Protein AF-A0A5J5EI65-F1 (afdb_monomer_lite)

Secondary structure (DSSP, 8-state):
---HHHHHHHHHHHT-SGGGS--S--PPPPP-----------SGGGSTTSSTT--PPPPGGG--SHHHHHHHIIIIITT-HHHHHHHHHHHHHHHHHHHHHHHHHHHHHHHHHHHHHHHHHHHHHH----TTTHHHHHHHHHHHHHHHHHHHHHHHHHHHHHHHHTT-TTSSS---S-HHHHHHHHHHHHHHHHHHHH--

Radius of gyration: 29.03 Å; chains: 1; bounding box: 65×49×95 Å

Sequence (200 aa):
MSDIQAQLANIFATLNPALAHSQQQQQPQPTPPPIPFAPPAQQQQQQQQQQQQQQQRPDPRTITTLAAANRYITRYLSTDQEFLTAIRLIRDWQHAQERTWSVQRQGIVTKHAERAETEERLAALLGNGMRRLTTTRDAELKEFDRGVHRQLVGVGRTVQKELERLGVPLFLERLEIEEVTLNEWRARVVELLEDLCEEG

Structure (mmCIF, N/CA/C/O backbone):
data_AF-A0A5J5EI65-F1
#
_entry.id   AF-A0A5J5EI65-F1
#
loop_
_atom_site.group_PDB
_atom_site.id
_atom_site.type_symbol
_atom_site.label_atom_id
_atom_site.label_alt_id
_atom_site.label_comp_id
_atom_site.label_asym_id
_atom_site.label_entity_id
_atom_site.label_seq_id
_atom_site.pdbx_PDB_ins_code
_atom_site.Cartn_x
_atom_site.Cartn_y
_atom_site.Cartn_z
_atom_site.occupancy
_atom_site.B_iso_or_equiv
_atom_site.auth_seq_id
_atom_site.auth_comp_id
_atom_site.auth_asym_id
_atom_site.auth_atom_id
_atom_site.pdbx_PDB_model_num
ATOM 1 N N . MET A 1 1 ? 19.667 1.351 -1.913 1.00 39.06 1 MET A N 1
ATOM 2 C CA . MET A 1 1 ? 18.339 0.745 -1.691 1.00 39.06 1 MET A CA 1
ATOM 3 C C . MET A 1 1 ? 17.673 1.564 -0.607 1.00 39.06 1 MET A C 1
ATOM 5 O O . MET A 1 1 ? 18.129 1.508 0.524 1.00 39.06 1 MET A O 1
ATOM 9 N N . SER A 1 2 ? 16.728 2.426 -0.981 1.00 47.06 2 SER A N 1
ATOM 10 C CA . SER A 1 2 ? 16.017 3.289 -0.034 1.00 47.06 2 SER A CA 1
ATOM 11 C C . SER A 1 2 ? 15.235 2.422 0.946 1.00 47.06 2 SER A C 1
ATOM 13 O O . SER A 1 2 ? 14.490 1.538 0.525 1.00 47.06 2 SER A O 1
ATOM 15 N N . ASP A 1 3 ? 15.458 2.640 2.236 1.00 66.00 3 ASP A N 1
ATOM 16 C CA . ASP A 1 3 ? 14.817 1.891 3.306 1.00 66.00 3 ASP A CA 1
ATOM 17 C C . ASP A 1 3 ? 13.355 2.346 3.416 1.00 66.00 3 ASP A C 1
ATOM 19 O O . ASP A 1 3 ? 13.035 3.391 3.986 1.00 66.00 3 ASP A O 1
ATOM 23 N N . ILE A 1 4 ? 12.469 1.592 2.762 1.00 57.94 4 ILE A N 1
ATOM 24 C CA . ILE A 1 4 ? 11.024 1.846 2.724 1.00 57.94 4 ILE A CA 1
ATOM 25 C C . ILE A 1 4 ? 10.460 1.869 4.153 1.00 57.94 4 ILE A C 1
ATOM 27 O O . ILE A 1 4 ? 9.554 2.650 4.427 1.00 57.94 4 ILE A O 1
ATOM 31 N N . GLN A 1 5 ? 11.034 1.099 5.090 1.00 54.81 5 GLN A N 1
ATOM 32 C CA . GLN A 1 5 ? 10.633 1.174 6.496 1.00 54.81 5 GLN A CA 1
ATOM 33 C C . GLN A 1 5 ? 11.054 2.488 7.151 1.00 54.81 5 GLN A C 1
ATOM 35 O O . GLN A 1 5 ? 10.275 3.038 7.922 1.00 54.81 5 GLN A O 1
ATOM 40 N N . ALA A 1 6 ? 12.230 3.029 6.827 1.00 59.28 6 ALA A N 1
ATOM 41 C CA . ALA A 1 6 ? 12.670 4.317 7.363 1.00 59.28 6 ALA A CA 1
ATOM 42 C C . ALA A 1 6 ? 11.843 5.493 6.815 1.00 59.28 6 ALA A C 1
ATOM 44 O O . ALA A 1 6 ? 11.505 6.401 7.569 1.00 59.28 6 ALA A O 1
ATOM 45 N N . GLN A 1 7 ? 11.471 5.476 5.528 1.00 61.59 7 GLN A N 1
ATOM 46 C CA . GLN A 1 7 ? 10.578 6.498 4.957 1.00 61.59 7 GLN A CA 1
ATOM 47 C C . GLN A 1 7 ? 9.184 6.450 5.593 1.00 61.59 7 GLN A C 1
ATOM 49 O O . GLN A 1 7 ? 8.617 7.496 5.900 1.00 61.59 7 GLN A O 1
A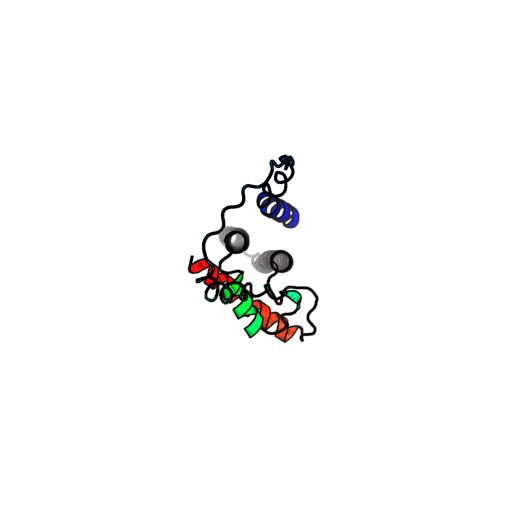TOM 54 N N . LEU A 1 8 ? 8.674 5.247 5.857 1.00 59.34 8 LEU A N 1
ATOM 55 C CA . LEU A 1 8 ? 7.406 5.039 6.550 1.00 59.34 8 LEU A CA 1
ATOM 56 C C . LEU A 1 8 ? 7.465 5.471 8.010 1.00 59.34 8 LEU A C 1
ATOM 58 O O . LEU A 1 8 ? 6.604 6.222 8.447 1.00 59.34 8 LEU A O 1
ATOM 62 N N . ALA A 1 9 ? 8.504 5.079 8.747 1.00 59.44 9 ALA A N 1
ATOM 63 C CA . ALA A 1 9 ? 8.705 5.521 10.121 1.00 59.44 9 ALA A CA 1
ATOM 64 C C . ALA A 1 9 ? 8.774 7.051 10.215 1.00 59.44 9 ALA A C 1
ATOM 66 O O . ALA A 1 9 ? 8.266 7.611 11.174 1.00 59.44 9 ALA A O 1
ATOM 67 N N . ASN A 1 10 ? 9.332 7.736 9.211 1.00 63.25 10 ASN A N 1
ATOM 68 C CA . ASN A 1 10 ? 9.398 9.196 9.196 1.00 63.25 10 ASN A CA 1
ATOM 69 C C . ASN A 1 10 ? 8.041 9.855 8.896 1.00 63.25 10 ASN A C 1
ATOM 71 O O . ASN A 1 10 ? 7.695 10.842 9.543 1.00 63.25 10 ASN A O 1
ATOM 75 N N . ILE A 1 11 ? 7.261 9.301 7.957 1.00 62.84 11 ILE A N 1
ATOM 76 C CA . ILE A 1 11 ? 5.892 9.762 7.654 1.00 62.84 11 ILE A CA 1
ATOM 77 C C . ILE A 1 11 ? 4.969 9.506 8.854 1.00 62.84 11 ILE A C 1
ATOM 79 O O . ILE A 1 11 ? 4.216 10.385 9.258 1.00 62.84 11 ILE A O 1
ATOM 83 N N . PHE A 1 12 ? 5.072 8.340 9.492 1.00 61.66 12 PHE A N 1
ATOM 84 C CA . PHE A 1 12 ? 4.275 8.019 10.676 1.00 61.66 12 PHE A CA 1
ATOM 85 C C . PHE A 1 12 ? 4.764 8.748 11.941 1.00 61.66 12 PHE A C 1
ATOM 87 O O . PHE A 1 12 ? 3.945 9.093 12.789 1.00 61.66 12 PHE A O 1
ATOM 94 N N . ALA A 1 13 ? 6.058 9.070 12.069 1.00 56.75 13 ALA A N 1
ATOM 95 C CA . ALA A 1 13 ? 6.577 9.901 13.162 1.00 56.75 13 ALA A CA 1
ATOM 96 C C . ALA A 1 13 ? 6.164 11.376 13.032 1.00 56.75 13 ALA A C 1
ATOM 98 O O . ALA A 1 13 ? 5.965 12.047 14.044 1.00 56.75 13 ALA A O 1
ATOM 99 N N . THR A 1 14 ? 5.976 11.885 11.808 1.00 53.19 14 THR A N 1
ATOM 100 C CA . THR A 1 14 ? 5.425 13.237 11.592 1.00 53.19 14 THR A CA 1
ATOM 101 C C . THR A 1 14 ? 3.951 13.350 11.987 1.00 53.19 14 THR A C 1
ATOM 103 O O . THR A 1 14 ? 3.488 14.457 12.247 1.00 53.19 14 THR A O 1
ATOM 106 N N . LEU A 1 15 ? 3.238 12.228 12.136 1.00 52.81 15 LEU A N 1
ATOM 107 C CA . LEU A 1 15 ? 1.869 12.192 12.663 1.00 52.81 15 LEU A CA 1
ATOM 108 C C . LEU A 1 15 ? 1.793 12.326 14.189 1.00 52.81 15 LEU A C 1
ATOM 110 O O . LEU A 1 15 ? 0.704 12.209 14.743 1.00 52.81 15 LEU A O 1
ATOM 114 N N . ASN A 1 16 ? 2.912 12.564 14.891 1.00 53.84 16 ASN A N 1
ATOM 115 C CA . ASN A 1 16 ? 2.882 12.668 16.348 1.00 53.84 16 ASN A CA 1
ATOM 116 C C . ASN A 1 16 ? 3.857 13.696 16.968 1.00 53.84 16 ASN A C 1
ATOM 118 O O . ASN A 1 16 ? 4.807 13.314 17.652 1.00 53.84 16 ASN A O 1
ATOM 122 N N . PRO A 1 17 ? 3.607 15.014 16.837 1.00 49.94 17 PRO A N 1
ATOM 123 C CA . PRO A 1 17 ? 4.105 16.000 17.799 1.00 49.94 17 PRO A CA 1
ATOM 124 C C . PRO A 1 17 ? 3.184 16.166 19.031 1.00 49.94 17 PRO A C 1
ATOM 126 O O . PRO A 1 17 ? 3.587 16.787 20.017 1.00 49.94 17 PRO A O 1
ATOM 129 N N . ALA A 1 18 ? 1.955 15.632 19.005 1.00 42.12 18 ALA A N 1
ATOM 130 C CA . ALA A 1 18 ? 0.901 15.989 19.962 1.00 42.12 18 ALA A CA 1
ATOM 131 C C . ALA A 1 18 ? 0.988 15.282 21.329 1.00 42.12 18 ALA A C 1
ATOM 133 O O . ALA A 1 18 ? 0.474 15.811 22.311 1.00 42.12 18 ALA A O 1
ATOM 134 N N . LEU A 1 19 ? 1.696 14.152 21.447 1.00 44.59 19 LEU A N 1
ATOM 135 C CA . LEU A 1 19 ? 1.890 13.477 22.742 1.00 44.59 19 LEU A CA 1
ATOM 136 C C . LEU A 1 19 ? 3.098 13.981 23.557 1.00 44.59 19 LEU A C 1
ATOM 138 O O . LEU A 1 19 ? 3.282 13.552 24.694 1.00 44.59 19 LEU A O 1
ATOM 142 N N . ALA A 1 20 ? 3.901 14.919 23.037 1.00 39.66 20 ALA A N 1
ATOM 143 C CA . ALA A 1 20 ? 5.055 15.467 23.763 1.00 39.66 20 ALA A CA 1
ATOM 144 C C . ALA A 1 20 ? 4.741 16.703 24.637 1.00 39.66 20 ALA A C 1
ATOM 146 O O . ALA A 1 20 ? 5.582 17.090 25.444 1.00 39.66 20 ALA A O 1
ATOM 147 N N . HIS A 1 21 ? 3.554 17.317 24.524 1.00 44.88 21 HIS A N 1
ATOM 148 C CA . HIS A 1 21 ? 3.238 18.585 25.214 1.00 44.88 21 HIS A CA 1
ATOM 149 C C . HIS A 1 21 ? 2.069 18.534 26.215 1.00 44.88 21 HIS A C 1
ATOM 151 O O . HIS A 1 21 ? 1.673 19.569 26.743 1.00 44.88 21 HIS A O 1
ATOM 157 N N . SER A 1 22 ? 1.554 17.357 26.577 1.00 38.19 22 SER A N 1
ATOM 158 C CA . SER A 1 22 ? 0.465 17.232 27.567 1.00 38.19 22 SER A CA 1
ATOM 159 C C . SER A 1 22 ? 0.953 16.813 28.959 1.00 38.19 22 SER A C 1
ATOM 161 O O . SER A 1 22 ? 0.302 16.027 29.639 1.00 38.19 22 SER A O 1
ATOM 163 N N . GLN A 1 23 ? 2.107 17.313 29.404 1.00 37.31 23 GLN A N 1
ATOM 164 C CA . GLN A 1 23 ? 2.518 17.215 30.809 1.00 37.31 23 GLN A CA 1
ATOM 165 C C . GLN A 1 23 ? 3.195 18.505 31.276 1.00 37.31 23 GLN A C 1
ATOM 167 O O . GLN A 1 23 ? 4.378 18.521 31.594 1.00 37.31 23 GLN A O 1
ATOM 172 N N . GLN A 1 24 ? 2.435 19.598 31.373 1.00 38.28 24 GLN A N 1
ATOM 173 C CA . GLN A 1 24 ? 2.778 20.666 32.313 1.00 38.28 24 GLN A CA 1
ATOM 174 C C . GLN A 1 24 ? 1.536 21.164 33.070 1.00 38.28 24 GLN A C 1
ATOM 176 O O . GLN A 1 24 ? 0.699 21.884 32.545 1.00 38.28 24 GLN A O 1
ATOM 181 N N . GLN A 1 25 ? 1.505 20.752 34.344 1.00 39.94 25 GLN A N 1
ATOM 182 C CA . GLN A 1 25 ? 1.015 21.472 35.525 1.00 39.94 25 GLN A CA 1
ATOM 183 C C . GLN A 1 25 ? -0.498 21.728 35.663 1.00 39.94 25 GLN A C 1
ATOM 185 O O . GLN A 1 25 ? -1.004 22.803 35.361 1.00 39.94 25 GLN A O 1
ATOM 190 N N . GLN A 1 26 ? -1.195 20.787 36.311 1.00 36.19 26 GLN A N 1
ATOM 191 C CA . GLN A 1 26 ? -2.354 21.116 37.150 1.00 36.19 26 GLN A CA 1
ATOM 192 C C . GLN A 1 26 ? -1.861 21.483 38.561 1.00 36.19 26 GLN A C 1
ATOM 194 O O . GLN A 1 26 ? -1.368 20.631 39.299 1.00 36.19 26 GLN A O 1
ATOM 199 N N . GLN A 1 27 ? -1.975 22.762 38.926 1.00 39.62 27 GLN A N 1
ATOM 200 C CA . GLN A 1 27 ? -1.891 23.232 40.314 1.00 39.62 27 GLN A CA 1
ATOM 201 C C . GLN A 1 27 ? -3.219 22.949 41.048 1.00 39.62 27 GLN A C 1
ATOM 203 O O . GLN A 1 27 ? -4.280 23.207 40.478 1.00 39.62 27 GLN A O 1
ATOM 208 N N . PRO A 1 28 ? -3.205 22.490 42.313 1.00 40.72 28 PRO A N 1
ATOM 209 C CA . PRO A 1 28 ? -4.416 22.404 43.124 1.00 40.72 28 PRO A CA 1
ATOM 210 C C . PRO A 1 28 ? -4.821 23.789 43.665 1.00 40.72 28 PRO A C 1
ATOM 212 O O . PRO A 1 28 ? -4.030 24.467 44.320 1.00 40.72 28 PRO A O 1
ATOM 215 N N . GLN A 1 29 ? -6.065 24.205 43.407 1.00 45.38 29 GLN A N 1
ATOM 216 C CA . GLN A 1 29 ? -6.681 25.380 44.038 1.00 45.38 29 GLN A CA 1
ATOM 217 C C . GLN A 1 29 ? -7.168 25.066 45.468 1.00 45.38 29 GLN A C 1
ATOM 219 O O . GLN A 1 29 ? -7.713 23.984 45.696 1.00 45.38 29 GLN A O 1
ATOM 224 N N . PRO A 1 30 ? -7.050 26.012 46.421 1.00 43.91 30 PRO A N 1
ATOM 225 C CA . PRO A 1 30 ? -7.649 25.901 47.748 1.00 43.91 30 PRO A CA 1
ATOM 226 C C . PRO A 1 30 ? -9.107 26.405 47.786 1.00 43.91 30 PRO A C 1
ATOM 228 O O . PRO A 1 30 ? -9.467 27.408 47.174 1.00 43.91 30 PRO A O 1
ATOM 231 N N . THR A 1 31 ? -9.935 25.700 48.557 1.00 50.91 31 THR A N 1
ATOM 232 C CA . THR A 1 31 ? -11.353 25.963 48.876 1.00 50.91 31 THR A CA 1
ATOM 233 C C . THR A 1 31 ? -11.586 27.131 49.847 1.00 50.91 31 THR A C 1
ATOM 235 O O . THR A 1 31 ? -10.801 27.295 50.783 1.00 50.91 31 THR A O 1
ATOM 238 N N . PRO A 1 32 ? -12.753 27.805 49.762 1.00 55.84 32 PRO A N 1
ATOM 239 C CA . PRO A 1 32 ? -13.443 28.394 50.919 1.00 55.84 32 PRO A CA 1
ATOM 240 C C . PRO A 1 32 ? -14.895 27.859 51.141 1.00 55.84 32 PRO A C 1
ATOM 242 O O . PRO A 1 32 ? -15.411 27.133 50.291 1.00 55.84 32 PRO A O 1
ATOM 245 N N . PRO A 1 33 ? -15.529 28.150 52.306 1.00 60.78 33 PRO A N 1
ATOM 246 C CA . PRO A 1 33 ? -16.572 27.333 52.968 1.00 60.78 33 PRO A CA 1
ATOM 247 C C . PRO A 1 33 ? -18.042 27.685 52.581 1.00 60.78 33 PRO A C 1
ATOM 249 O O . PRO A 1 33 ? -18.252 28.577 51.759 1.00 60.78 33 PRO A O 1
ATOM 252 N N . PRO A 1 34 ? -19.075 26.980 53.118 1.00 52.72 34 PRO A N 1
ATOM 253 C CA . PRO A 1 34 ? -20.397 26.873 52.498 1.00 52.72 34 PRO A CA 1
ATOM 254 C C . PRO A 1 34 ? -21.395 27.949 52.954 1.00 52.72 34 PRO A C 1
ATOM 256 O O . PRO A 1 34 ? -21.386 28.386 54.104 1.00 52.72 34 PRO A O 1
ATOM 259 N N . ILE A 1 35 ? -22.328 28.295 52.064 1.00 54.28 35 ILE A N 1
ATOM 260 C CA . ILE A 1 35 ? -23.526 29.093 52.363 1.00 54.28 35 ILE A CA 1
ATOM 261 C C . ILE A 1 35 ? -24.753 28.190 52.139 1.00 54.28 35 ILE A C 1
ATOM 263 O O . ILE A 1 35 ? -24.891 27.644 51.043 1.00 54.28 35 ILE A O 1
ATOM 267 N N . PRO A 1 36 ? -25.652 28.005 53.125 1.00 53.59 36 PRO A N 1
ATOM 268 C CA . PRO A 1 36 ? -26.858 27.213 52.947 1.00 53.59 36 PRO A CA 1
ATOM 269 C C . PRO A 1 36 ? -27.999 28.105 52.448 1.00 53.59 36 PRO A C 1
ATOM 271 O O . PRO A 1 36 ? -28.571 28.881 53.207 1.00 53.59 36 PRO A O 1
ATOM 274 N N . PHE A 1 37 ? -28.368 27.961 51.178 1.00 45.84 37 PHE A N 1
ATOM 275 C CA . PHE A 1 37 ? -29.682 28.378 50.693 1.00 45.84 37 PHE A CA 1
ATOM 276 C C . PHE A 1 37 ? -30.311 27.215 49.936 1.00 45.84 37 PHE A C 1
ATOM 278 O O . PHE A 1 37 ? -29.854 26.828 48.864 1.00 45.84 37 PHE A O 1
ATOM 285 N N . ALA A 1 38 ? -31.351 26.638 50.534 1.00 55.84 38 ALA A N 1
ATOM 286 C CA . ALA A 1 38 ? -32.220 25.663 49.898 1.00 55.84 38 ALA A CA 1
ATOM 287 C C . ALA A 1 38 ? -33.333 26.385 49.119 1.00 55.84 38 ALA A C 1
ATOM 289 O O . ALA A 1 38 ? -34.008 27.244 49.690 1.00 55.84 38 ALA A O 1
ATOM 290 N N . PRO A 1 39 ? -33.584 25.993 47.860 1.00 58.44 39 PRO A N 1
ATOM 291 C CA . PRO A 1 39 ? -34.897 26.093 47.236 1.00 58.44 39 PRO A CA 1
ATOM 292 C C . PRO A 1 39 ? -35.496 24.697 46.958 1.00 58.44 39 PRO A C 1
ATOM 294 O O . PRO A 1 39 ? -34.787 23.688 46.987 1.00 58.44 39 PRO A O 1
ATOM 297 N N . PRO A 1 40 ? -36.822 24.620 46.748 1.00 48.38 40 PRO A N 1
ATOM 298 C CA . PRO A 1 40 ? -37.606 23.409 46.960 1.00 48.38 40 PRO A CA 1
ATOM 299 C C . PRO A 1 40 ? -37.392 22.329 45.895 1.00 48.38 40 PRO A C 1
ATOM 301 O O . PRO A 1 40 ? -37.282 22.581 44.696 1.00 48.38 40 PRO A O 1
ATOM 304 N N . ALA A 1 41 ? -37.395 21.091 46.381 1.00 52.22 41 ALA A N 1
ATOM 305 C CA . ALA A 1 41 ? -37.350 19.869 45.605 1.00 52.22 41 ALA A CA 1
ATOM 306 C C . ALA A 1 41 ? -38.657 19.678 44.829 1.00 52.22 41 ALA A C 1
ATOM 308 O O . ALA A 1 41 ? -39.661 19.311 45.427 1.00 52.22 41 ALA A O 1
ATOM 309 N N . GLN A 1 42 ? -38.641 19.905 43.514 1.00 55.50 42 GLN A N 1
ATOM 310 C CA . GLN A 1 42 ? -39.617 19.348 42.567 1.00 55.50 42 GLN A CA 1
ATOM 311 C C . GLN A 1 42 ? -39.170 19.648 41.127 1.00 55.50 42 GLN A C 1
ATOM 313 O O . GLN A 1 42 ? -39.703 20.547 40.495 1.00 55.50 42 GLN A O 1
ATOM 318 N N . GLN A 1 43 ? -38.158 18.927 40.617 1.00 50.41 43 GLN A N 1
ATOM 319 C CA . GLN A 1 43 ? -37.934 18.774 39.159 1.00 50.41 43 GLN A CA 1
ATOM 320 C C . GLN A 1 43 ? -36.836 17.768 38.748 1.00 50.41 43 GLN A C 1
ATOM 322 O O . GLN A 1 43 ? -36.611 17.562 37.560 1.00 50.41 43 GLN A O 1
ATOM 327 N N . GLN A 1 44 ? -36.165 17.075 39.676 1.00 49.22 44 GLN A N 1
ATOM 328 C CA . GLN A 1 44 ? -35.008 16.234 39.319 1.00 49.22 44 GLN A CA 1
ATOM 329 C C . GLN A 1 44 ? -35.321 14.814 38.808 1.00 49.22 44 GLN A C 1
ATOM 331 O O . GLN A 1 44 ? -34.395 14.084 38.465 1.00 49.22 44 GLN A O 1
ATOM 336 N N . GLN A 1 45 ? -36.586 14.398 38.682 1.00 48.97 45 GLN A N 1
ATOM 337 C CA . GLN A 1 45 ? -36.892 13.020 38.259 1.00 48.97 45 GLN A CA 1
ATOM 338 C C . GLN A 1 45 ? -36.815 12.754 36.745 1.00 48.97 45 GLN A C 1
ATOM 340 O O . GLN A 1 45 ? -36.907 11.598 36.348 1.00 48.97 45 GLN A O 1
ATOM 345 N N . GLN A 1 46 ? -36.579 13.758 35.889 1.00 50.81 46 GLN A N 1
ATOM 346 C CA . GLN A 1 46 ? -36.465 13.530 34.435 1.00 50.81 46 GLN A CA 1
ATOM 347 C C . GLN A 1 46 ? -35.037 13.580 33.868 1.00 50.81 46 GLN A C 1
ATOM 349 O O . GLN A 1 46 ? -34.836 13.192 32.722 1.00 50.81 46 GLN A O 1
ATOM 354 N N . GLN A 1 47 ? -34.019 13.968 34.645 1.00 48.28 47 GLN A N 1
ATOM 355 C CA . GLN A 1 47 ? -32.642 14.063 34.125 1.00 48.28 47 GLN A CA 1
ATOM 356 C C . GLN A 1 47 ? -31.778 12.807 34.340 1.00 48.28 47 GLN A C 1
ATOM 358 O O . GLN A 1 47 ? -30.708 12.702 33.747 1.00 48.28 47 GLN A O 1
ATOM 363 N N . GLN A 1 48 ? -32.230 11.810 35.111 1.00 48.19 48 GLN A N 1
ATOM 364 C CA . GLN A 1 48 ? -31.416 10.612 35.380 1.00 48.19 48 GLN A CA 1
ATOM 365 C C . GLN A 1 48 ? -31.473 9.524 34.294 1.00 48.19 48 GLN A C 1
ATOM 367 O O . GLN A 1 48 ? -30.635 8.627 34.306 1.00 48.19 48 GLN A O 1
ATOM 372 N N . GLN A 1 49 ? -32.377 9.601 33.310 1.00 49.44 49 GLN A N 1
ATOM 373 C CA . GLN A 1 49 ? -32.425 8.598 32.230 1.00 49.44 49 GLN A CA 1
ATOM 374 C C . GLN A 1 49 ? -31.507 8.900 31.034 1.00 49.44 49 GLN A C 1
ATOM 376 O O . GLN A 1 49 ? -31.294 8.018 30.207 1.00 49.44 49 GLN A O 1
ATOM 381 N N . GLN A 1 50 ? -30.899 10.089 30.944 1.00 47.41 50 GLN A N 1
ATOM 382 C CA . GLN A 1 50 ? -29.994 10.416 29.829 1.00 47.41 50 GLN A CA 1
ATOM 383 C C . GLN A 1 50 ? -28.508 10.133 30.107 1.00 47.41 50 GLN A C 1
ATOM 385 O O . GLN A 1 50 ? -27.712 10.135 29.174 1.00 47.41 50 GLN A O 1
ATOM 390 N N . GLN A 1 51 ? -28.114 9.818 31.347 1.00 46.50 51 GLN A N 1
ATOM 391 C CA . GLN A 1 51 ? -26.704 9.543 31.679 1.00 46.50 51 GLN A CA 1
ATOM 392 C C . GLN A 1 51 ? -26.300 8.058 31.605 1.00 46.50 51 GLN A C 1
ATOM 394 O O . GLN A 1 51 ? -25.115 7.752 31.685 1.00 46.50 51 GLN A O 1
ATOM 399 N N . GLN A 1 52 ? -27.235 7.124 31.380 1.00 44.53 52 GLN A N 1
ATOM 400 C CA . GLN A 1 52 ? -26.926 5.683 31.309 1.00 44.53 52 GLN A CA 1
ATOM 401 C C . GLN A 1 52 ? -26.545 5.158 29.912 1.00 44.53 52 GLN A C 1
ATOM 403 O O . GLN A 1 52 ? -26.307 3.964 29.758 1.00 44.53 52 GLN A O 1
ATOM 408 N N . GLN A 1 53 ? -26.425 6.015 28.892 1.00 46.62 53 GLN A N 1
ATOM 409 C CA . GLN A 1 53 ? -25.944 5.603 27.563 1.00 46.62 53 GLN A CA 1
ATOM 410 C C . GLN A 1 53 ? -24.586 6.203 27.188 1.00 46.62 53 GLN A C 1
ATOM 412 O O . GLN A 1 53 ? -24.290 6.385 26.008 1.00 46.62 53 GLN A O 1
ATOM 417 N N . GLN A 1 54 ? -23.690 6.392 28.160 1.00 48.94 54 GLN A N 1
ATOM 418 C CA . GLN A 1 54 ? -22.270 6.188 27.858 1.00 48.94 54 GLN A CA 1
ATOM 419 C C . GLN A 1 54 ? -22.079 4.689 27.591 1.00 48.94 54 GLN A C 1
ATOM 421 O O . GLN A 1 54 ? -21.626 3.939 28.452 1.00 48.94 54 GLN A O 1
ATOM 426 N N . GLN A 1 55 ? -22.535 4.227 26.419 1.00 55.97 55 GLN A N 1
ATOM 427 C CA . GLN A 1 55 ? -22.271 2.880 25.935 1.00 55.97 55 GLN A CA 1
ATOM 428 C C . GLN A 1 55 ? -20.755 2.739 25.921 1.00 55.97 55 GLN A C 1
ATOM 430 O O . GLN A 1 55 ? -20.086 3.371 25.103 1.00 55.97 55 GLN A O 1
ATOM 435 N N . GLN A 1 56 ? -20.225 1.981 26.879 1.00 65.31 56 GLN A N 1
ATOM 436 C CA . GLN A 1 56 ? -18.810 1.658 26.942 1.00 65.31 56 GLN A CA 1
ATOM 437 C C . GLN A 1 56 ? -18.402 1.167 25.554 1.00 65.31 56 GLN A C 1
ATOM 439 O O . GLN A 1 56 ? -19.009 0.231 25.028 1.00 65.31 56 GLN A O 1
ATOM 444 N N . ARG A 1 57 ? -17.452 1.869 24.922 1.00 78.62 57 ARG A N 1
ATOM 445 C CA . ARG A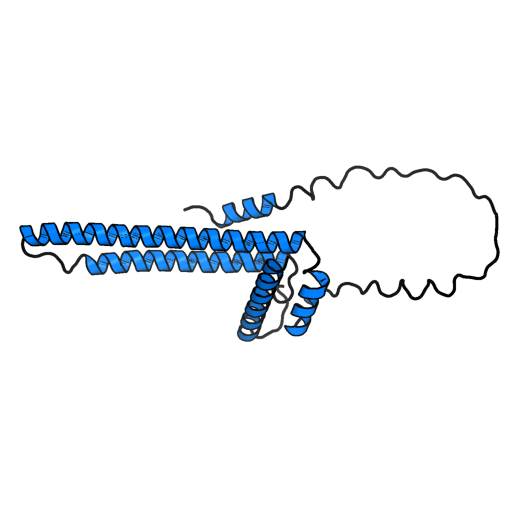 1 57 ? -16.940 1.499 23.602 1.00 78.62 57 ARG A CA 1
ATOM 446 C C . ARG A 1 57 ? -16.482 0.037 23.702 1.00 78.62 57 ARG A C 1
ATOM 448 O O . ARG A 1 57 ? -15.618 -0.239 24.536 1.00 78.62 57 ARG A O 1
ATOM 455 N N . PRO A 1 58 ? -17.077 -0.891 22.933 1.00 81.69 58 PRO A N 1
ATOM 456 C CA . PRO A 1 58 ? -16.695 -2.291 23.012 1.00 81.69 58 PRO A CA 1
ATOM 457 C C . PRO A 1 58 ? -15.224 -2.431 22.620 1.00 81.69 58 PRO A C 1
ATOM 459 O O . PRO A 1 58 ? -14.763 -1.744 21.710 1.00 81.69 58 PRO A O 1
ATOM 462 N N . ASP A 1 59 ? -14.484 -3.288 23.321 1.00 85.38 59 ASP A N 1
ATOM 463 C CA . ASP A 1 59 ? -13.072 -3.517 23.014 1.00 85.38 59 ASP A CA 1
ATOM 464 C C . ASP A 1 59 ? -12.957 -4.117 21.599 1.00 85.38 59 ASP A C 1
ATOM 466 O O . ASP A 1 59 ? -13.510 -5.200 21.359 1.00 85.38 59 ASP A O 1
ATOM 470 N N . PRO A 1 60 ? -12.251 -3.463 20.653 1.00 86.12 60 PRO A N 1
ATOM 471 C CA . PRO A 1 60 ? -12.126 -3.946 19.280 1.00 86.12 60 PRO A CA 1
ATOM 472 C C . PRO A 1 60 ? -11.473 -5.333 19.188 1.00 86.12 60 PRO A C 1
ATOM 474 O O . PRO A 1 60 ? -11.693 -6.041 18.207 1.00 86.12 60 PRO A O 1
ATOM 477 N N . ARG A 1 61 ? -10.727 -5.771 20.215 1.00 87.00 61 ARG A N 1
ATOM 478 C CA . ARG A 1 61 ? -10.122 -7.117 20.289 1.00 87.00 61 ARG A CA 1
ATOM 479 C C . ARG A 1 61 ? -11.139 -8.235 20.481 1.00 87.00 61 ARG A C 1
ATOM 481 O O . ARG A 1 61 ? -10.841 -9.383 20.178 1.00 87.00 61 ARG A O 1
ATOM 488 N N . THR A 1 62 ? -12.325 -7.911 20.989 1.00 87.00 62 THR A N 1
ATOM 489 C CA . THR A 1 62 ? -13.405 -8.885 21.220 1.00 87.00 62 THR A CA 1
ATOM 490 C C . THR A 1 62 ? -14.273 -9.113 19.983 1.00 87.00 62 THR A C 1
ATOM 492 O O . THR A 1 62 ? -15.120 -10.004 19.964 1.00 87.00 62 THR A O 1
ATOM 495 N N . ILE A 1 63 ? -14.070 -8.313 18.934 1.00 87.94 63 ILE A N 1
ATOM 496 C CA . ILE A 1 63 ? -14.865 -8.354 17.714 1.00 87.94 63 ILE A CA 1
ATOM 497 C C . ILE A 1 63 ? -14.307 -9.427 16.780 1.00 87.94 63 ILE A C 1
ATOM 499 O O . ILE A 1 63 ? -13.271 -9.249 16.144 1.00 87.94 63 ILE A O 1
ATOM 503 N N . THR A 1 64 ? -15.042 -10.531 16.669 1.00 87.69 64 THR A N 1
ATOM 504 C CA . THR A 1 64 ? -14.657 -11.714 15.885 1.00 87.69 64 THR A CA 1
ATOM 505 C C . THR A 1 64 ? -15.504 -11.927 14.632 1.00 87.69 64 THR A C 1
ATOM 507 O O . THR A 1 64 ? -15.379 -12.960 13.992 1.00 87.69 64 THR A O 1
ATOM 510 N N . THR A 1 65 ? -16.391 -10.995 14.265 1.00 90.12 65 THR A N 1
ATOM 511 C CA . THR A 1 65 ? -17.255 -11.136 13.078 1.00 90.12 65 THR A CA 1
ATOM 512 C C . THR A 1 65 ? -17.214 -9.889 12.207 1.00 90.12 65 THR A C 1
ATOM 514 O O . THR A 1 65 ? -17.160 -8.769 12.719 1.00 90.12 65 THR A O 1
ATOM 517 N N . LEU A 1 66 ? -17.308 -10.074 10.886 1.00 89.81 66 LEU A N 1
ATOM 518 C CA . LEU A 1 66 ? -17.320 -8.972 9.918 1.00 89.81 66 LEU A CA 1
ATOM 519 C C . LEU A 1 66 ? -18.446 -7.962 10.181 1.00 89.81 66 LEU A C 1
ATOM 521 O O . LEU A 1 66 ? -18.215 -6.759 10.201 1.00 89.81 66 LEU A O 1
ATOM 525 N N . ALA A 1 67 ? -19.667 -8.435 10.445 1.00 91.19 67 ALA A N 1
ATOM 526 C CA . ALA A 1 67 ? -20.800 -7.543 10.691 1.00 91.19 67 ALA A CA 1
ATOM 527 C C . ALA A 1 67 ? -20.601 -6.669 11.945 1.00 91.19 67 ALA A C 1
ATOM 529 O O . ALA A 1 67 ? -20.989 -5.499 11.951 1.00 91.19 67 ALA A O 1
ATOM 530 N N . ALA A 1 68 ? -19.993 -7.216 13.003 1.00 90.69 68 ALA A N 1
ATOM 531 C CA . ALA A 1 68 ? -19.670 -6.453 14.205 1.00 90.69 68 ALA A CA 1
ATOM 532 C C . ALA A 1 68 ? -18.509 -5.473 13.968 1.00 90.69 68 ALA A C 1
ATOM 534 O O . ALA A 1 68 ? -18.567 -4.350 14.467 1.00 90.69 68 ALA A O 1
ATOM 535 N N . ALA A 1 69 ? -17.512 -5.857 13.164 1.00 90.81 69 ALA A N 1
ATOM 536 C CA . ALA A 1 69 ? -16.419 -4.977 12.753 1.00 90.81 69 ALA A CA 1
ATOM 537 C C . ALA A 1 69 ? -16.935 -3.766 11.968 1.00 90.81 69 ALA A C 1
ATOM 539 O O . ALA A 1 69 ? -16.653 -2.634 12.353 1.00 90.81 69 ALA A O 1
ATOM 540 N N . ASN A 1 70 ? -17.777 -3.982 10.955 1.00 92.44 70 ASN A N 1
ATOM 541 C CA . ASN A 1 70 ? -18.344 -2.895 10.154 1.00 92.44 70 ASN A CA 1
ATOM 542 C C . ASN A 1 70 ? -19.161 -1.933 11.022 1.00 92.44 70 ASN A C 1
ATOM 544 O O . ASN A 1 70 ? -18.959 -0.725 10.969 1.00 92.44 70 ASN A O 1
ATOM 548 N N . ARG A 1 71 ? -20.022 -2.457 11.907 1.00 92.12 71 ARG A N 1
ATOM 549 C CA . ARG A 1 71 ? -20.774 -1.619 12.858 1.00 92.12 71 ARG A CA 1
ATOM 550 C C . ARG A 1 71 ? -19.855 -0.808 13.763 1.00 92.12 71 ARG A C 1
ATOM 552 O O . ARG A 1 71 ? -20.166 0.341 14.051 1.00 92.12 71 ARG A O 1
ATOM 559 N N . TYR A 1 72 ? -18.759 -1.399 14.233 1.00 92.69 72 TYR A N 1
ATOM 560 C CA . TYR A 1 72 ? -17.794 -0.701 15.074 1.00 92.69 72 TYR A CA 1
ATOM 561 C C . TYR A 1 72 ? -17.110 0.437 14.314 1.00 92.69 72 TYR A C 1
ATOM 563 O O . TYR A 1 72 ? -17.076 1.563 14.805 1.00 92.69 72 TYR A O 1
ATOM 571 N N . ILE A 1 73 ? -16.633 0.161 13.100 1.00 91.69 73 ILE A N 1
ATOM 572 C CA . ILE A 1 73 ? -15.970 1.143 12.240 1.00 91.69 73 ILE A CA 1
ATOM 573 C C . ILE A 1 73 ? -16.918 2.311 11.953 1.00 91.69 73 ILE A C 1
ATOM 575 O O . ILE A 1 73 ? -16.615 3.450 12.302 1.00 91.69 73 ILE A O 1
ATOM 579 N N . THR A 1 74 ? -18.109 2.031 11.420 1.00 90.44 74 THR A N 1
ATOM 580 C CA . THR A 1 74 ? -19.093 3.060 11.056 1.00 90.44 74 THR A CA 1
ATOM 581 C C . THR A 1 74 ? -19.604 3.851 12.260 1.00 90.44 74 THR A C 1
ATOM 583 O O . THR A 1 74 ? -20.042 4.984 12.095 1.00 90.44 74 THR A O 1
ATOM 586 N N . ARG A 1 75 ? -19.580 3.284 13.472 1.00 90.00 75 ARG A N 1
ATOM 587 C CA . ARG A 1 75 ? -20.110 3.948 14.671 1.00 90.00 75 ARG A CA 1
ATOM 588 C C . ARG A 1 75 ? -19.069 4.730 15.465 1.00 90.00 75 ARG A C 1
ATOM 590 O O . ARG A 1 75 ? -19.437 5.707 16.111 1.00 90.00 75 ARG A O 1
ATOM 597 N N . TYR A 1 76 ? -17.820 4.270 15.488 1.00 88.75 76 TYR A N 1
ATOM 598 C CA . TYR A 1 76 ? -16.794 4.811 16.382 1.00 88.75 76 TYR A CA 1
ATOM 599 C C . TYR A 1 76 ? -15.569 5.363 15.658 1.00 88.75 76 TYR A C 1
ATOM 601 O O . TYR A 1 76 ? -14.955 6.286 16.189 1.00 88.75 76 TYR A O 1
ATOM 609 N N . LEU A 1 77 ? -15.200 4.805 14.501 1.00 87.75 77 LEU A N 1
ATOM 610 C CA . LEU A 1 77 ? -14.001 5.209 13.759 1.00 87.75 77 LEU A CA 1
ATOM 611 C C . LEU A 1 77 ? -14.313 6.227 12.655 1.00 87.75 77 LEU A C 1
ATOM 613 O O . LEU A 1 77 ? -13.513 7.120 12.418 1.00 87.75 77 LEU A O 1
ATOM 617 N N . SER A 1 78 ? -15.498 6.168 12.045 1.00 87.62 78 SER A N 1
ATOM 618 C CA . SER A 1 78 ? -15.958 7.155 11.049 1.00 87.62 78 SER A CA 1
ATOM 619 C C . SER A 1 78 ? -16.046 8.586 11.600 1.00 87.62 78 SER A C 1
ATOM 621 O O . SER A 1 78 ? -15.907 9.556 10.865 1.00 87.62 78 SER A O 1
ATOM 623 N N . THR A 1 79 ? -16.285 8.735 12.904 1.00 87.31 79 THR A N 1
ATOM 624 C CA . THR A 1 79 ? -16.373 10.041 13.570 1.00 87.31 79 THR A CA 1
ATOM 625 C C . THR A 1 79 ? -15.010 10.595 13.976 1.00 87.31 79 THR A C 1
ATOM 627 O O . THR A 1 79 ? -14.911 11.762 14.346 1.00 87.31 79 THR A O 1
ATOM 630 N N . ASP A 1 80 ? -13.972 9.758 13.960 1.00 88.88 80 ASP A N 1
ATOM 631 C CA . ASP A 1 80 ? -12.625 10.122 14.378 1.00 88.88 80 ASP A CA 1
ATOM 632 C C . ASP A 1 80 ? -11.837 10.691 13.187 1.00 88.88 80 ASP A C 1
ATOM 634 O O . ASP A 1 80 ? -11.452 9.986 12.254 1.00 88.88 80 ASP A O 1
ATOM 638 N N . GLN A 1 81 ? -11.606 12.003 13.216 1.00 87.25 81 GLN A N 1
ATOM 639 C CA . GLN A 1 81 ? -10.899 12.713 12.150 1.00 87.25 81 GLN A CA 1
ATOM 640 C C . GLN A 1 81 ? -9.413 12.350 12.075 1.00 87.25 81 GLN A C 1
ATOM 642 O O . GLN A 1 81 ? -8.844 12.349 10.980 1.00 87.25 81 GLN A O 1
ATOM 647 N N . GLU A 1 82 ? -8.773 12.021 13.200 1.00 85.50 82 GLU A N 1
ATOM 648 C CA . GLU A 1 82 ? -7.369 11.598 13.194 1.00 85.50 82 GLU A CA 1
ATOM 649 C C . GLU A 1 82 ? -7.236 10.228 12.530 1.00 85.50 82 GLU A C 1
ATOM 651 O O . GLU A 1 82 ? -6.350 10.025 11.696 1.00 85.50 82 GLU A O 1
ATOM 656 N N . PHE A 1 83 ? -8.174 9.324 12.826 1.00 89.25 83 PHE A N 1
ATOM 657 C CA . PHE A 1 83 ? -8.275 8.028 12.164 1.00 89.25 83 PHE A CA 1
ATOM 658 C C . PHE A 1 83 ? -8.447 8.175 10.646 1.00 89.25 83 PHE A C 1
ATOM 660 O O . PHE A 1 83 ? -7.638 7.640 9.888 1.00 89.25 83 PHE A O 1
ATOM 667 N N . LEU A 1 84 ? -9.446 8.939 10.188 1.00 88.56 84 LEU A N 1
ATOM 668 C CA . LEU A 1 84 ? -9.691 9.135 8.753 1.00 88.56 84 LEU A CA 1
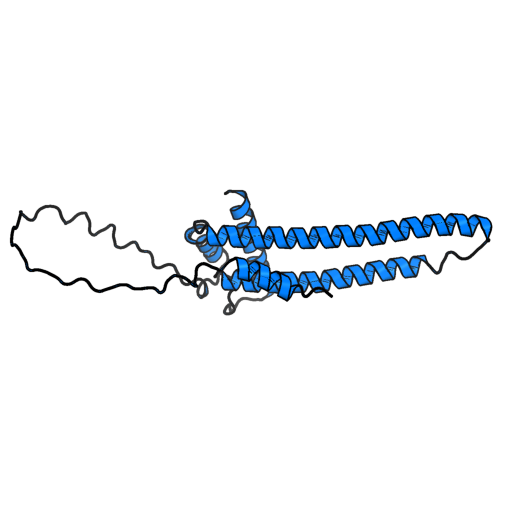ATOM 669 C C . LEU A 1 84 ? -8.495 9.786 8.046 1.00 88.56 84 LEU A C 1
ATOM 671 O O . LEU A 1 84 ? -8.125 9.385 6.942 1.00 88.56 84 LEU A O 1
ATOM 675 N N . THR A 1 85 ? -7.841 10.751 8.696 1.00 89.44 85 THR A N 1
ATOM 676 C CA . THR A 1 85 ? -6.624 11.381 8.166 1.00 89.44 85 THR A CA 1
ATOM 677 C C . THR A 1 85 ? -5.493 10.364 8.018 1.00 89.44 85 THR A C 1
ATOM 679 O O . THR A 1 85 ? -4.826 10.334 6.984 1.00 89.44 85 THR A O 1
ATOM 682 N N . ALA A 1 86 ? -5.293 9.494 9.011 1.00 87.94 86 ALA A N 1
ATOM 683 C CA . ALA A 1 86 ? -4.287 8.442 8.944 1.00 87.94 86 ALA A CA 1
ATOM 684 C C . ALA A 1 86 ? -4.563 7.452 7.799 1.00 87.94 86 ALA A C 1
ATOM 686 O O . ALA A 1 86 ? -3.642 7.134 7.046 1.00 87.94 86 ALA A O 1
ATOM 687 N N . ILE A 1 87 ? -5.814 7.016 7.614 1.00 90.62 87 ILE A N 1
ATOM 688 C CA . ILE A 1 87 ? -6.188 6.119 6.508 1.00 90.62 87 ILE A CA 1
ATOM 689 C C . ILE A 1 87 ? -5.946 6.784 5.145 1.00 90.62 87 ILE A C 1
ATOM 691 O O . ILE A 1 87 ? -5.326 6.174 4.273 1.00 90.62 87 ILE A O 1
ATOM 695 N N . ARG A 1 88 ? -6.337 8.055 4.970 1.00 89.94 88 ARG A N 1
ATOM 696 C CA . ARG A 1 88 ? -6.074 8.817 3.732 1.00 89.94 88 ARG A CA 1
ATOM 697 C C . ARG A 1 88 ? -4.589 8.900 3.413 1.00 89.94 88 ARG A C 1
ATOM 699 O O . ARG A 1 88 ? -4.192 8.674 2.277 1.00 89.94 88 ARG A O 1
ATOM 706 N N . LEU A 1 89 ? -3.759 9.172 4.416 1.00 87.88 89 LEU A N 1
ATOM 707 C CA . LEU A 1 89 ? -2.312 9.240 4.234 1.00 87.88 89 LEU A CA 1
ATOM 708 C C . LEU A 1 89 ? -1.709 7.889 3.851 1.00 87.88 89 LEU A C 1
ATOM 710 O O . LEU A 1 89 ? -0.847 7.841 2.974 1.00 87.88 89 LEU A O 1
ATOM 714 N N . ILE A 1 90 ? -2.167 6.800 4.475 1.00 88.25 90 ILE A N 1
ATOM 715 C CA . ILE A 1 90 ? -1.746 5.441 4.117 1.00 88.25 90 ILE A CA 1
ATOM 716 C C . ILE A 1 90 ? -2.075 5.163 2.645 1.00 88.25 90 ILE A C 1
ATOM 718 O O . ILE A 1 90 ? -1.192 4.742 1.893 1.00 88.25 90 ILE A O 1
ATOM 722 N N . ARG A 1 91 ? -3.309 5.463 2.225 1.00 89.50 91 ARG A N 1
ATOM 723 C CA . ARG A 1 91 ? -3.778 5.309 0.843 1.00 89.50 91 ARG A CA 1
ATOM 724 C C . ARG A 1 91 ? -2.949 6.143 -0.136 1.00 89.50 91 ARG A C 1
ATOM 726 O O . ARG A 1 91 ? -2.417 5.623 -1.115 1.00 89.50 91 ARG A O 1
ATOM 733 N N . ASP A 1 92 ? -2.794 7.435 0.132 1.00 88.06 92 ASP A N 1
ATOM 734 C CA . ASP A 1 92 ? -2.082 8.356 -0.755 1.00 88.06 92 ASP A CA 1
ATOM 735 C C . ASP A 1 92 ? -0.604 7.965 -0.900 1.00 88.06 92 ASP A C 1
ATOM 737 O O . ASP A 1 92 ? -0.031 8.040 -1.996 1.00 88.06 92 ASP A O 1
ATOM 741 N N . TRP A 1 93 ? 0.010 7.494 0.189 1.00 88.19 93 TRP A N 1
ATOM 742 C CA . TRP A 1 93 ? 1.361 6.952 0.170 1.00 88.19 93 TRP A CA 1
ATOM 743 C C . TRP A 1 93 ? 1.451 5.664 -0.658 1.00 88.19 93 TRP A C 1
ATOM 745 O O . TRP A 1 93 ? 2.361 5.551 -1.485 1.00 88.19 93 TRP A O 1
ATOM 755 N N . GLN A 1 94 ? 0.508 4.727 -0.509 1.00 87.81 94 GLN A N 1
ATOM 756 C CA . GLN A 1 94 ? 0.458 3.514 -1.329 1.00 87.81 94 GLN A CA 1
ATOM 757 C C . GLN A 1 94 ? 0.365 3.867 -2.821 1.00 87.81 94 GLN A C 1
ATOM 759 O O . GLN A 1 94 ? 1.193 3.415 -3.616 1.00 87.81 94 GLN A O 1
ATOM 764 N N . HIS A 1 95 ? -0.550 4.759 -3.203 1.00 89.38 95 HIS A N 1
ATOM 765 C CA . HIS A 1 95 ? -0.676 5.216 -4.588 1.00 89.38 95 HIS A CA 1
ATOM 766 C C . HIS A 1 95 ? 0.564 5.962 -5.093 1.00 89.38 95 HIS A C 1
ATOM 768 O O . HIS A 1 95 ? 0.871 5.945 -6.287 1.00 89.38 95 HIS A O 1
ATOM 774 N N . ALA A 1 96 ? 1.300 6.662 -4.226 1.00 88.25 96 ALA A N 1
ATOM 775 C CA . ALA A 1 96 ? 2.574 7.271 -4.605 1.00 88.25 96 ALA A CA 1
ATOM 776 C C . ALA A 1 96 ? 3.640 6.208 -4.930 1.00 88.25 96 ALA A C 1
ATOM 778 O O . ALA A 1 96 ? 4.392 6.377 -5.896 1.00 88.25 96 ALA A O 1
ATOM 779 N N . GLN A 1 97 ? 3.680 5.098 -4.183 1.00 87.94 97 GLN A N 1
ATOM 780 C CA . GLN A 1 97 ? 4.558 3.966 -4.495 1.00 87.94 97 GLN A CA 1
ATOM 781 C C . GLN A 1 97 ? 4.160 3.298 -5.811 1.00 87.94 97 GLN A C 1
ATOM 783 O O . GLN A 1 97 ? 5.007 3.133 -6.687 1.00 87.94 97 GLN A O 1
ATOM 788 N N . GLU A 1 98 ? 2.873 3.009 -6.001 1.00 91.25 98 GLU A N 1
ATOM 789 C CA . GLU A 1 98 ? 2.347 2.421 -7.238 1.00 91.25 98 GLU A CA 1
ATOM 790 C C . GLU A 1 98 ? 2.679 3.283 -8.461 1.00 91.25 98 GLU A C 1
ATOM 792 O O . GLU A 1 98 ? 3.189 2.779 -9.465 1.00 91.25 98 GLU A O 1
ATOM 797 N N . ARG A 1 99 ? 2.495 4.606 -8.359 1.00 92.38 99 ARG A N 1
ATOM 798 C CA . ARG A 1 99 ? 2.900 5.552 -9.410 1.00 92.38 99 ARG A CA 1
ATOM 799 C C . ARG A 1 99 ? 4.402 5.505 -9.669 1.00 92.38 99 ARG A C 1
ATOM 801 O O . ARG A 1 99 ? 4.818 5.467 -10.826 1.00 92.38 99 ARG A O 1
ATOM 808 N N . THR A 1 100 ? 5.214 5.468 -8.615 1.00 91.44 100 THR A N 1
ATOM 809 C CA . THR A 1 100 ? 6.677 5.382 -8.733 1.00 91.44 100 THR A CA 1
ATOM 810 C C . THR A 1 100 ? 7.099 4.104 -9.459 1.00 91.44 100 THR A C 1
ATOM 812 O O . THR A 1 100 ? 7.891 4.168 -10.401 1.00 91.44 100 THR A O 1
ATOM 815 N N . TRP A 1 101 ? 6.541 2.951 -9.085 1.00 93.00 101 TRP A N 1
ATOM 816 C CA . TRP A 1 101 ? 6.817 1.673 -9.743 1.00 93.00 101 TRP A CA 1
ATOM 817 C C . TRP A 1 101 ? 6.338 1.654 -11.192 1.00 9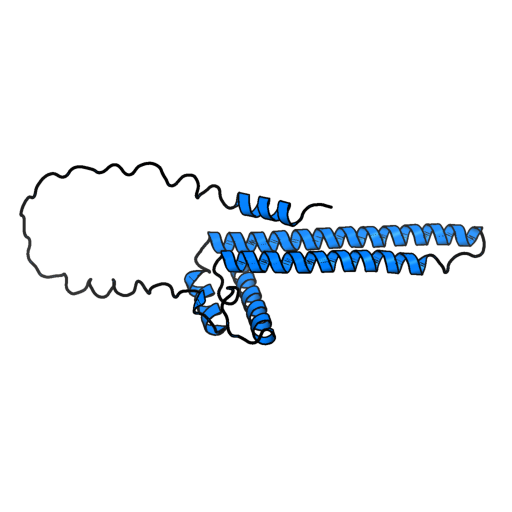3.00 101 TRP A C 1
ATOM 819 O O . TRP A 1 101 ? 7.070 1.191 -12.066 1.00 93.00 101 TRP A O 1
ATOM 829 N N . SER A 1 102 ? 5.159 2.213 -11.472 1.00 93.81 102 SER A N 1
ATOM 830 C CA . SER A 1 102 ? 4.629 2.334 -12.832 1.00 93.81 102 SER A CA 1
ATOM 831 C C . SER A 1 102 ? 5.554 3.166 -13.725 1.00 93.81 102 SER A C 1
ATOM 833 O O . SER A 1 102 ? 5.900 2.741 -14.827 1.00 93.81 102 SER A O 1
ATOM 835 N N . VAL A 1 103 ? 6.024 4.321 -13.240 1.00 95.44 103 VAL A N 1
ATOM 836 C CA . VAL A 1 103 ? 6.976 5.178 -13.969 1.00 95.44 103 VAL A CA 1
ATOM 837 C C . VAL A 1 103 ? 8.304 4.456 -14.205 1.00 95.44 103 VAL A C 1
ATOM 839 O O . VAL A 1 103 ? 8.832 4.487 -15.317 1.00 95.44 103 VAL A O 1
ATOM 842 N N . GLN A 1 104 ? 8.841 3.770 -13.192 1.00 93.31 104 GLN A N 1
ATOM 843 C CA . GLN A 1 104 ? 10.084 3.005 -13.324 1.00 93.31 104 GLN A CA 1
ATOM 844 C C . GLN A 1 104 ? 9.957 1.886 -14.361 1.00 93.31 104 GLN A C 1
ATOM 846 O O . GLN A 1 104 ? 10.817 1.759 -15.236 1.00 93.31 104 GLN A O 1
ATOM 851 N N . ARG A 1 105 ? 8.862 1.121 -14.309 1.00 94.38 105 ARG A N 1
ATOM 852 C CA . ARG A 1 105 ? 8.569 0.057 -15.270 1.00 94.38 105 ARG A CA 1
ATOM 853 C C . ARG A 1 105 ? 8.456 0.606 -16.687 1.00 94.38 105 ARG A C 1
ATOM 855 O O . ARG A 1 105 ? 9.067 0.060 -17.603 1.00 94.38 105 ARG A O 1
ATOM 862 N N . GLN A 1 106 ? 7.730 1.710 -16.863 1.00 95.12 106 GLN A N 1
ATOM 863 C CA . GLN A 1 106 ? 7.602 2.361 -18.163 1.00 95.12 106 GLN A CA 1
ATOM 864 C C . GLN A 1 106 ? 8.964 2.828 -18.687 1.00 95.12 106 GLN A C 1
ATOM 866 O O . GLN A 1 106 ? 9.261 2.641 -19.861 1.00 95.12 106 GLN A O 1
ATOM 871 N N . GLY A 1 107 ? 9.832 3.353 -17.818 1.00 93.94 107 GLY A N 1
ATOM 872 C CA . GLY A 1 107 ? 11.199 3.720 -18.183 1.00 93.94 107 GLY A CA 1
ATOM 873 C C . GLY A 1 107 ? 12.035 2.539 -18.693 1.00 93.94 107 GLY A C 1
ATOM 874 O O . GLY A 1 107 ? 12.813 2.708 -19.629 1.00 93.94 107 GLY A O 1
ATOM 875 N N . ILE A 1 108 ? 11.868 1.340 -18.124 1.00 93.12 108 ILE A N 1
ATOM 876 C CA . ILE A 1 108 ? 12.521 0.111 -18.616 1.00 93.12 108 ILE A CA 1
ATOM 877 C C . ILE A 1 108 ? 11.984 -0.254 -20.005 1.00 93.12 108 ILE A C 1
ATOM 879 O O . ILE A 1 108 ? 12.762 -0.504 -20.925 1.00 93.12 108 ILE A O 1
ATOM 883 N N . VAL A 1 109 ? 10.661 -0.217 -20.180 1.00 93.69 109 VAL A N 1
ATOM 884 C CA . VAL A 1 109 ? 10.005 -0.515 -21.462 1.00 93.69 109 VAL A CA 1
ATOM 885 C C . VAL A 1 109 ? 10.452 0.454 -22.558 1.00 93.69 109 VAL A C 1
ATOM 887 O O . VAL A 1 109 ? 10.828 0.009 -23.641 1.00 93.69 109 VAL A O 1
ATOM 890 N N . THR A 1 110 ? 10.491 1.759 -22.280 1.00 93.62 110 THR A N 1
ATOM 891 C CA . THR A 1 110 ? 10.957 2.766 -23.244 1.00 93.62 110 THR A CA 1
ATOM 892 C C . THR A 1 110 ? 12.415 2.528 -23.633 1.00 93.62 110 THR A C 1
ATOM 894 O O . THR A 1 110 ? 12.723 2.475 -24.819 1.00 93.62 110 THR A O 1
ATOM 897 N N . LYS A 1 111 ? 13.306 2.263 -22.668 1.00 91.06 111 LYS A N 1
ATOM 898 C CA . LYS A 1 111 ? 14.712 1.920 -22.958 1.00 91.06 111 LYS A CA 1
ATOM 899 C C . LYS A 1 111 ? 14.839 0.665 -23.819 1.00 91.06 111 LYS A C 1
ATOM 901 O O . LYS A 1 111 ? 15.728 0.574 -24.662 1.00 91.06 111 LYS A O 1
ATOM 906 N N . HIS A 1 112 ? 13.985 -0.332 -23.599 1.00 90.06 112 HIS A N 1
ATOM 907 C CA . HIS A 1 112 ? 13.946 -1.532 -24.431 1.00 90.06 112 HIS A CA 1
ATOM 908 C C . HIS A 1 112 ? 13.465 -1.248 -25.851 1.00 90.06 112 HIS A C 1
ATOM 910 O O . HIS A 1 112 ? 14.022 -1.825 -26.784 1.00 90.06 112 HIS A O 1
ATOM 916 N N . ALA A 1 113 ? 12.481 -0.365 -26.018 1.00 88.56 113 ALA A N 1
ATOM 917 C CA . AL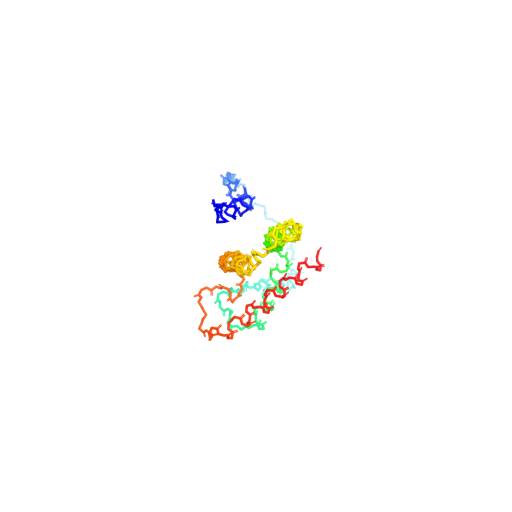A A 1 113 ? 12.007 0.067 -27.327 1.00 88.56 113 ALA A CA 1
ATOM 918 C C . ALA A 1 113 ? 13.092 0.846 -28.092 1.00 88.56 113 ALA A C 1
ATOM 920 O O . ALA A 1 113 ? 13.385 0.509 -29.235 1.00 88.56 113 ALA A O 1
ATOM 921 N N . GLU A 1 114 ? 13.767 1.796 -27.438 1.00 88.75 114 GLU A N 1
ATOM 922 C CA . GLU A 1 114 ? 14.877 2.565 -28.024 1.00 88.75 114 GLU A CA 1
ATOM 923 C C . GLU A 1 114 ? 16.030 1.657 -28.470 1.00 88.75 114 GLU A C 1
ATOM 925 O O . GLU A 1 114 ? 16.555 1.797 -29.573 1.00 88.75 114 GLU A O 1
ATOM 930 N N . ARG A 1 115 ? 16.412 0.681 -27.632 1.00 85.06 115 ARG A N 1
ATOM 931 C CA . ARG A 1 115 ? 17.431 -0.316 -27.995 1.00 85.06 115 ARG A CA 1
ATOM 932 C C . ARG A 1 115 ? 16.980 -1.203 -29.150 1.00 85.06 115 ARG A C 1
ATOM 934 O O . ARG A 1 115 ? 17.798 -1.541 -29.992 1.00 85.06 115 ARG A O 1
ATOM 941 N N . ALA A 1 116 ? 15.704 -1.578 -29.210 1.00 85.19 116 ALA A N 1
ATOM 942 C CA . ALA A 1 116 ? 15.189 -2.374 -30.319 1.00 85.19 116 ALA A CA 1
ATOM 943 C C . ALA A 1 116 ? 15.258 -1.606 -31.649 1.00 85.19 116 ALA A C 1
ATOM 945 O O . ALA A 1 116 ? 15.655 -2.186 -32.655 1.00 85.19 116 ALA A O 1
ATOM 946 N N . GLU A 1 117 ? 14.940 -0.310 -31.646 1.00 85.12 117 GLU A N 1
ATOM 947 C CA . GLU A 1 117 ? 15.025 0.546 -32.834 1.00 85.12 117 GLU A CA 1
ATOM 948 C C . GLU A 1 117 ? 16.478 0.736 -33.302 1.00 85.12 117 GLU A C 1
ATOM 950 O O . GLU A 1 117 ? 16.775 0.645 -34.497 1.00 85.12 117 GLU A O 1
ATOM 955 N N . THR A 1 118 ? 17.417 0.971 -32.378 1.00 83.88 118 THR A N 1
ATOM 956 C CA . THR A 1 118 ? 18.840 1.083 -32.738 1.00 83.88 118 THR A CA 1
ATOM 957 C C . THR A 1 118 ? 19.411 -0.247 -33.221 1.00 83.88 118 THR A C 1
ATOM 959 O O . THR A 1 118 ? 20.166 -0.266 -34.193 1.00 83.88 118 THR A O 1
ATOM 962 N N . GLU A 1 119 ? 19.022 -1.359 -32.599 1.00 79.31 119 GLU A N 1
ATOM 963 C CA . GLU A 1 119 ? 19.394 -2.710 -33.022 1.00 79.31 119 GLU A CA 1
ATOM 964 C C . GLU A 1 119 ? 18.850 -3.045 -34.411 1.00 79.31 119 GLU A C 1
ATOM 966 O O . GLU A 1 119 ? 19.590 -3.597 -35.215 1.00 79.31 119 GLU A O 1
ATOM 971 N N . GLU A 1 120 ? 17.604 -2.690 -34.731 1.00 82.69 120 GLU A N 1
ATOM 972 C CA . GLU A 1 120 ? 17.028 -2.887 -36.066 1.00 82.69 120 GLU A CA 1
ATOM 973 C C . GLU A 1 120 ? 17.812 -2.115 -37.133 1.00 82.69 120 GLU A C 1
ATOM 975 O O . GLU A 1 120 ? 18.198 -2.684 -38.159 1.00 82.69 120 GLU A O 1
ATOM 980 N N . ARG A 1 121 ? 18.137 -0.845 -36.858 1.00 81.56 121 ARG A N 1
ATOM 981 C CA . ARG A 1 121 ? 18.976 -0.024 -37.745 1.00 81.56 121 ARG A CA 1
ATOM 982 C C . ARG A 1 121 ? 20.361 -0.635 -37.951 1.00 81.56 121 ARG A C 1
ATOM 984 O O . ARG A 1 121 ? 20.860 -0.650 -39.071 1.00 81.56 121 ARG A O 1
ATOM 991 N N . LEU A 1 122 ? 20.979 -1.161 -36.894 1.00 79.00 122 LEU A N 1
ATOM 992 C CA . LEU A 1 122 ? 22.278 -1.832 -36.984 1.00 79.00 122 LEU A CA 1
ATOM 993 C C . LEU A 1 122 ? 22.180 -3.185 -37.698 1.00 79.00 122 LEU A C 1
ATOM 995 O O . LEU A 1 122 ? 23.048 -3.509 -38.503 1.00 79.00 122 LEU A O 1
ATOM 999 N N . ALA A 1 123 ? 21.128 -3.965 -37.458 1.00 79.38 123 ALA A N 1
ATOM 1000 C CA . ALA A 1 123 ? 20.904 -5.261 -38.091 1.00 79.38 123 ALA A CA 1
ATOM 1001 C C . ALA A 1 123 ? 20.692 -5.126 -39.605 1.00 79.38 123 ALA A C 1
ATOM 1003 O O . ALA A 1 123 ? 21.216 -5.947 -40.360 1.00 79.38 123 ALA A O 1
ATOM 1004 N N . ALA A 1 124 ? 19.999 -4.071 -40.045 1.00 80.81 124 ALA A N 1
ATOM 1005 C CA . ALA A 1 124 ? 19.857 -3.724 -41.458 1.00 80.81 124 ALA A CA 1
ATOM 1006 C C . ALA A 1 124 ? 21.207 -3.412 -42.134 1.00 80.81 124 ALA A C 1
ATOM 1008 O O . ALA A 1 124 ? 21.364 -3.660 -43.327 1.00 80.81 124 ALA A O 1
ATOM 1009 N N . LEU A 1 125 ? 22.188 -2.904 -41.378 1.00 78.88 125 LEU A N 1
ATOM 1010 C CA . LEU A 1 125 ? 23.529 -2.582 -41.876 1.00 78.88 125 LEU A CA 1
ATOM 1011 C C . LEU A 1 125 ? 24.515 -3.759 -41.788 1.00 78.88 125 LEU A C 1
ATOM 1013 O O . LEU A 1 125 ? 25.408 -3.863 -42.624 1.00 78.88 125 LEU A O 1
ATOM 1017 N N . LEU A 1 126 ? 24.389 -4.619 -40.771 1.00 75.69 126 LEU A N 1
ATOM 1018 C CA . LEU A 1 126 ? 25.421 -5.599 -40.395 1.00 75.69 126 LEU A CA 1
ATOM 1019 C C . LEU A 1 126 ? 25.047 -7.063 -40.653 1.00 75.69 126 LEU A C 1
ATOM 1021 O O . LEU A 1 126 ? 25.926 -7.911 -40.556 1.00 75.69 126 LEU A O 1
ATOM 1025 N N . GLY A 1 127 ? 23.792 -7.375 -40.994 1.00 65.12 127 GLY A N 1
ATOM 1026 C CA . GLY A 1 127 ? 23.379 -8.721 -41.401 1.00 65.12 127 GLY A CA 1
ATOM 1027 C C . GLY A 1 127 ? 23.616 -9.801 -40.332 1.00 65.12 127 GLY A C 1
ATOM 1028 O O . GLY A 1 127 ? 24.623 -10.498 -40.354 1.00 65.12 127 GLY A O 1
ATOM 1029 N N . ASN A 1 128 ? 22.608 -10.005 -39.476 1.00 63.59 128 ASN A N 1
ATOM 1030 C CA . ASN A 1 128 ? 22.432 -11.077 -38.473 1.00 63.59 128 ASN A CA 1
ATOM 1031 C C . ASN A 1 128 ? 23.085 -10.927 -37.082 1.00 63.59 128 ASN A C 1
ATOM 1033 O O . ASN A 1 128 ? 24.277 -11.135 -36.886 1.00 63.59 128 ASN A O 1
ATOM 1037 N N . GLY A 1 129 ? 22.215 -10.760 -36.070 1.00 58.16 129 GLY A N 1
ATOM 1038 C CA . GLY A 1 129 ? 22.549 -10.894 -34.644 1.00 58.16 129 GLY A CA 1
ATOM 1039 C C . GLY A 1 129 ? 21.377 -10.712 -33.658 1.00 58.16 129 GLY A C 1
ATOM 1040 O O . GLY A 1 129 ? 21.586 -10.192 -32.573 1.00 58.16 129 GLY A O 1
ATOM 1041 N N . MET A 1 130 ? 20.133 -11.081 -34.002 1.00 57.62 130 MET A N 1
ATOM 1042 C CA . MET A 1 130 ? 18.932 -10.541 -33.317 1.00 57.62 130 MET A CA 1
ATOM 1043 C C . MET A 1 130 ? 18.390 -11.369 -32.126 1.00 57.62 130 MET A C 1
ATOM 1045 O O . MET A 1 130 ? 17.732 -10.843 -31.233 1.00 57.62 130 MET A O 1
ATOM 1049 N N . ARG A 1 131 ? 18.620 -12.689 -32.082 1.00 56.78 131 ARG A N 1
ATOM 1050 C CA . ARG A 1 131 ? 17.803 -13.599 -31.241 1.00 56.78 131 ARG A CA 1
ATOM 1051 C C . ARG A 1 131 ? 18.180 -13.653 -29.750 1.00 56.78 131 ARG A C 1
ATOM 1053 O O . ARG A 1 131 ? 17.438 -14.228 -28.965 1.00 56.78 131 ARG A O 1
ATOM 1060 N N . ARG A 1 132 ? 19.325 -13.088 -29.351 1.00 56.72 132 ARG A N 1
ATOM 1061 C CA . ARG A 1 132 ? 19.869 -13.203 -27.979 1.00 56.72 132 ARG A CA 1
ATOM 1062 C C . ARG A 1 132 ? 19.435 -12.063 -27.043 1.00 56.72 132 ARG A C 1
ATOM 1064 O O . ARG A 1 132 ? 19.538 -12.207 -25.829 1.00 56.72 132 ARG A O 1
ATOM 1071 N N . LEU A 1 133 ? 18.951 -10.953 -27.604 1.00 60.34 133 LEU A N 1
ATOM 1072 C CA . LEU A 1 133 ? 18.659 -9.708 -26.879 1.00 60.34 133 LEU A CA 1
ATOM 1073 C C . LEU A 1 133 ? 17.217 -9.633 -26.358 1.00 60.34 133 LEU A C 1
ATOM 1075 O O . LEU A 1 133 ? 16.971 -9.037 -25.313 1.00 60.34 133 LEU A O 1
ATOM 1079 N N . THR A 1 134 ? 16.253 -10.272 -27.020 1.00 61.06 134 THR A N 1
ATOM 1080 C CA . THR A 1 134 ? 14.853 -10.288 -26.557 1.00 61.06 134 THR A CA 1
ATOM 1081 C C . THR A 1 134 ? 14.698 -11.060 -25.246 1.00 61.06 134 THR A C 1
ATOM 1083 O O . THR A 1 134 ? 14.070 -10.573 -24.311 1.00 61.06 134 THR A O 1
ATOM 1086 N N . THR A 1 135 ? 15.386 -12.197 -25.112 1.00 64.44 135 THR A N 1
ATOM 1087 C CA . THR A 1 135 ? 15.404 -13.002 -23.881 1.00 64.44 135 THR A CA 1
ATOM 1088 C C . THR A 1 135 ? 15.991 -12.261 -22.680 1.00 64.44 135 THR A C 1
ATOM 1090 O O . THR A 1 135 ? 15.591 -12.521 -21.549 1.00 64.44 135 THR A O 1
ATOM 1093 N N . THR A 1 136 ? 16.925 -11.329 -22.901 1.00 77.50 136 THR A N 1
ATOM 1094 C CA . THR A 1 136 ? 17.500 -10.517 -21.817 1.00 77.50 136 THR A CA 1
ATOM 1095 C C . THR A 1 136 ? 16.572 -9.386 -21.374 1.00 77.50 136 THR A C 1
ATOM 1097 O O . THR A 1 136 ? 16.533 -9.087 -20.185 1.00 77.50 136 THR A O 1
ATOM 1100 N N . ARG A 1 137 ? 15.774 -8.811 -22.289 1.00 81.12 137 ARG A N 1
ATOM 1101 C CA . ARG A 1 137 ? 14.773 -7.774 -21.968 1.00 81.12 137 ARG A CA 1
ATOM 1102 C C . ARG A 1 137 ? 13.650 -8.336 -21.095 1.00 81.12 137 ARG A C 1
ATOM 1104 O O . ARG A 1 137 ? 13.326 -7.777 -20.051 1.00 81.12 137 ARG A O 1
ATOM 1111 N N . ASP A 1 138 ? 13.120 -9.499 -21.473 1.00 82.56 138 ASP A N 1
ATOM 1112 C CA . ASP A 1 138 ? 12.066 -10.166 -20.700 1.00 82.56 138 ASP A CA 1
ATOM 1113 C C . ASP A 1 138 ? 12.550 -10.587 -19.306 1.00 82.56 138 ASP A C 1
ATOM 1115 O O . ASP A 1 138 ? 11.777 -10.589 -18.348 1.00 82.56 138 ASP A O 1
ATOM 1119 N N . ALA A 1 139 ? 13.829 -10.949 -19.174 1.00 88.44 139 ALA A N 1
ATOM 1120 C CA . ALA A 1 139 ? 14.429 -11.274 -17.885 1.00 88.44 139 ALA A CA 1
ATOM 1121 C C . ALA A 1 139 ? 14.583 -10.035 -16.986 1.00 88.44 139 ALA A C 1
ATOM 1123 O O . ALA A 1 139 ? 14.280 -10.118 -15.796 1.00 88.44 139 ALA A O 1
ATOM 1124 N N . GLU A 1 140 ? 15.003 -8.893 -17.545 1.00 91.06 140 GLU A N 1
ATOM 1125 C CA . GLU A 1 140 ? 15.137 -7.623 -16.815 1.00 91.06 140 GLU A CA 1
ATOM 1126 C C . GLU A 1 140 ? 13.784 -7.152 -16.264 1.00 91.06 140 GLU A C 1
ATOM 1128 O O . GLU A 1 140 ? 13.672 -6.850 -15.074 1.00 91.06 140 GLU A O 1
ATOM 1133 N N . LEU A 1 141 ? 12.732 -7.187 -17.090 1.00 92.19 141 LEU A N 1
ATOM 1134 C CA . LEU A 1 141 ? 11.387 -6.803 -16.661 1.00 92.19 141 LEU A CA 1
ATOM 1135 C C . LEU A 1 141 ? 10.830 -7.754 -15.589 1.00 92.19 141 LEU A C 1
ATOM 1137 O O . LEU A 1 141 ? 10.255 -7.302 -14.603 1.00 92.19 141 LEU A O 1
ATOM 1141 N N . LYS A 1 142 ? 11.067 -9.067 -15.723 1.00 92.88 142 LYS A N 1
ATOM 1142 C CA . LYS A 1 142 ? 10.658 -10.058 -14.713 1.00 92.88 142 LYS A CA 1
ATOM 1143 C C . LYS A 1 142 ? 11.364 -9.870 -13.374 1.00 92.88 142 LYS A C 1
ATOM 1145 O O . LYS A 1 142 ? 10.735 -10.066 -12.335 1.00 92.88 142 LYS A O 1
ATOM 1150 N N . GLU A 1 143 ? 12.652 -9.530 -13.366 1.00 94.12 143 GLU A N 1
ATOM 1151 C CA . GLU A 1 143 ? 13.358 -9.270 -12.106 1.00 94.12 143 GLU A CA 1
ATOM 1152 C C . GLU A 1 143 ? 12.875 -7.967 -11.460 1.00 94.12 143 GLU A C 1
ATOM 1154 O O . GLU A 1 143 ? 12.707 -7.920 -10.239 1.00 94.12 143 GLU A O 1
ATOM 1159 N N . PHE A 1 144 ? 12.565 -6.945 -12.265 1.00 93.31 144 PHE A N 1
ATOM 1160 C CA . PHE A 1 144 ? 11.922 -5.731 -11.769 1.00 93.31 144 PHE A CA 1
ATOM 1161 C C . PHE A 1 144 ? 10.557 -6.035 -11.134 1.00 93.31 144 PHE A C 1
ATOM 1163 O O . PHE A 1 144 ? 10.347 -5.708 -9.966 1.00 93.31 144 PHE A O 1
ATOM 1170 N N . ASP A 1 145 ? 9.668 -6.731 -11.849 1.00 94.25 145 ASP A N 1
ATOM 1171 C CA . ASP A 1 145 ? 8.328 -7.085 -11.363 1.00 94.25 145 ASP A CA 1
ATOM 1172 C C . ASP A 1 145 ? 8.407 -7.954 -10.089 1.00 94.25 145 ASP A C 1
ATOM 1174 O O . ASP A 1 145 ? 7.641 -7.770 -9.141 1.00 94.25 145 ASP A O 1
ATOM 1178 N N . ARG A 1 146 ? 9.400 -8.849 -9.993 1.00 94.69 146 ARG A N 1
ATOM 1179 C CA . ARG A 1 146 ? 9.688 -9.615 -8.768 1.00 94.69 146 ARG A CA 1
ATOM 1180 C C . ARG A 1 146 ? 10.127 -8.711 -7.612 1.00 94.69 146 ARG A C 1
ATOM 1182 O O . ARG A 1 146 ? 9.750 -8.952 -6.464 1.00 94.69 146 ARG A O 1
ATOM 1189 N N . GLY A 1 147 ? 10.928 -7.685 -7.892 1.00 91.56 147 GLY A N 1
ATOM 1190 C CA . GLY A 1 147 ? 11.303 -6.649 -6.933 1.00 91.56 147 GLY A CA 1
ATOM 1191 C C . GLY A 1 147 ? 10.091 -5.887 -6.403 1.00 91.56 147 GLY A C 1
ATOM 1192 O O . GLY A 1 147 ? 9.928 -5.798 -5.186 1.00 91.56 147 GLY A O 1
ATOM 1193 N N . VAL A 1 148 ? 9.218 -5.433 -7.303 1.00 92.31 148 VAL A N 1
ATOM 1194 C CA . VAL A 1 148 ? 7.959 -4.756 -6.957 1.00 92.31 148 VAL A CA 1
ATOM 1195 C C . VAL A 1 148 ? 7.076 -5.662 -6.110 1.00 92.31 148 VAL A C 1
ATOM 1197 O O . VAL A 1 148 ? 6.623 -5.239 -5.055 1.00 92.31 148 VAL A O 1
ATOM 1200 N N . HIS A 1 149 ? 6.909 -6.934 -6.481 1.00 91.44 149 HIS A N 1
ATOM 1201 C CA . HIS A 1 149 ? 6.126 -7.884 -5.688 1.00 91.44 149 HIS A CA 1
ATOM 1202 C C . HIS A 1 149 ? 6.665 -8.027 -4.253 1.00 91.44 149 HIS A C 1
ATOM 1204 O O . HIS A 1 149 ? 5.900 -7.989 -3.291 1.00 91.44 149 HIS A O 1
ATOM 1210 N N . ARG A 1 150 ? 7.990 -8.153 -4.075 1.00 90.88 150 ARG A N 1
ATOM 1211 C CA . ARG A 1 150 ? 8.606 -8.196 -2.732 1.00 90.88 150 ARG A CA 1
ATOM 1212 C C . ARG A 1 150 ? 8.307 -6.929 -1.930 1.00 90.88 150 ARG A C 1
ATOM 1214 O O . ARG A 1 150 ? 8.018 -7.020 -0.739 1.00 90.88 150 ARG A O 1
ATOM 1221 N N . GLN A 1 151 ? 8.378 -5.767 -2.575 1.00 87.38 151 GLN A N 1
ATOM 1222 C CA . GLN A 1 151 ? 8.078 -4.489 -1.934 1.00 87.38 151 GLN A CA 1
ATOM 1223 C C . GLN A 1 151 ? 6.593 -4.373 -1.580 1.00 87.38 151 GLN A C 1
ATOM 1225 O O . GLN A 1 151 ? 6.292 -4.012 -0.449 1.00 87.38 151 GLN A O 1
ATOM 1230 N N . LEU A 1 152 ? 5.684 -4.765 -2.476 1.00 86.19 152 LEU A N 1
ATOM 1231 C CA . LEU A 1 152 ? 4.236 -4.764 -2.261 1.00 86.19 152 LEU A CA 1
ATOM 1232 C C . LEU A 1 152 ? 3.832 -5.639 -1.067 1.00 86.19 152 LEU A C 1
ATOM 1234 O O . LEU A 1 152 ? 3.050 -5.216 -0.220 1.00 86.19 152 LEU A O 1
ATOM 1238 N N . VAL A 1 153 ? 4.434 -6.824 -0.928 1.00 88.12 153 VAL A N 1
ATOM 1239 C CA . VAL A 1 153 ? 4.245 -7.671 0.262 1.00 88.12 153 VAL A CA 1
ATOM 1240 C C . VAL A 1 153 ? 4.720 -6.956 1.534 1.00 88.12 153 VAL A C 1
ATOM 1242 O O . VAL A 1 153 ? 4.094 -7.083 2.585 1.00 88.12 153 VAL A O 1
ATOM 1245 N N . GLY A 1 154 ? 5.817 -6.198 1.460 1.00 85.31 154 GLY A N 1
ATOM 1246 C CA . GLY A 1 154 ? 6.294 -5.362 2.564 1.00 85.31 154 GLY A CA 1
ATOM 1247 C C . GLY A 1 154 ? 5.323 -4.231 2.916 1.00 85.31 154 GLY A C 1
ATOM 1248 O O . GLY A 1 154 ? 5.032 -4.032 4.093 1.00 85.31 154 GLY A O 1
ATOM 1249 N N . VAL A 1 155 ? 4.781 -3.547 1.904 1.00 83.88 155 VAL A N 1
ATOM 1250 C CA . VAL A 1 155 ? 3.739 -2.521 2.052 1.00 83.88 155 VAL A CA 1
ATOM 1251 C C . VAL A 1 155 ? 2.526 -3.092 2.782 1.00 83.88 155 VAL A C 1
ATOM 1253 O O . VAL A 1 155 ? 2.137 -2.544 3.810 1.00 83.88 155 VAL A O 1
ATOM 1256 N N . GLY A 1 156 ? 1.999 -4.234 2.329 1.00 86.00 156 GLY A N 1
ATOM 1257 C CA . GLY A 1 156 ? 0.835 -4.874 2.946 1.00 86.00 156 GLY A CA 1
ATOM 1258 C C . GLY A 1 156 ? 1.041 -5.192 4.430 1.00 86.00 156 GLY A C 1
ATOM 1259 O O . GLY A 1 156 ? 0.169 -4.913 5.248 1.00 86.00 156 GLY A O 1
ATOM 1260 N N . ARG A 1 157 ? 2.229 -5.685 4.815 1.00 87.12 157 ARG A N 1
ATOM 1261 C CA . ARG A 1 157 ? 2.560 -5.927 6.233 1.00 87.12 157 ARG A CA 1
ATOM 1262 C C . ARG A 1 157 ? 2.598 -4.645 7.056 1.00 87.12 157 ARG A C 1
ATOM 1264 O O . ARG A 1 157 ? 2.214 -4.667 8.221 1.00 87.12 157 ARG A O 1
ATOM 1271 N N . THR A 1 158 ? 3.095 -3.549 6.491 1.00 85.06 158 THR A N 1
ATOM 1272 C CA . THR A 1 158 ? 3.132 -2.269 7.206 1.00 85.06 158 THR A CA 1
ATOM 1273 C C . THR A 1 158 ? 1.734 -1.692 7.367 1.00 85.06 158 THR A C 1
ATOM 1275 O O . THR A 1 158 ? 1.374 -1.312 8.473 1.00 85.06 158 THR A O 1
ATOM 1278 N N . VAL A 1 159 ? 0.924 -1.697 6.305 1.00 87.62 159 VAL A N 1
ATOM 1279 C CA . VAL A 1 159 ? -0.478 -1.259 6.369 1.00 87.62 159 VAL A CA 1
ATOM 1280 C C . VAL A 1 159 ? -1.235 -2.066 7.419 1.00 87.62 159 VAL A C 1
ATOM 1282 O O . VAL A 1 159 ? -1.897 -1.488 8.270 1.00 87.62 159 VAL A O 1
ATOM 1285 N N . GLN A 1 160 ? -1.061 -3.389 7.439 1.00 89.00 160 GLN A N 1
ATOM 1286 C CA . GLN A 1 160 ? -1.656 -4.247 8.462 1.00 89.00 160 GLN A CA 1
ATOM 1287 C C . GLN A 1 160 ? -1.258 -3.829 9.889 1.00 89.00 160 GLN A C 1
ATOM 1289 O O . GLN A 1 160 ? -2.128 -3.743 10.751 1.00 89.00 160 GLN A O 1
ATOM 1294 N N . LYS A 1 161 ? 0.024 -3.531 10.139 1.00 88.00 161 LYS A N 1
ATOM 1295 C CA . LYS A 1 161 ? 0.498 -3.047 11.449 1.00 88.00 161 LYS A CA 1
ATOM 1296 C C . LYS A 1 161 ? -0.078 -1.685 11.825 1.00 88.00 161 LYS A C 1
ATOM 1298 O O . LYS A 1 161 ? -0.359 -1.443 12.994 1.00 88.00 161 LYS A O 1
ATOM 1303 N N . GLU A 1 162 ? -0.256 -0.794 10.857 1.00 87.31 162 GLU A N 1
ATOM 1304 C CA . GLU A 1 162 ? -0.879 0.505 11.109 1.00 87.31 162 GLU A CA 1
ATOM 1305 C C . GLU A 1 162 ? -2.371 0.362 11.410 1.00 87.31 162 GLU A C 1
ATOM 1307 O O . GLU A 1 162 ? -2.854 0.970 12.359 1.00 87.31 162 GLU A O 1
ATOM 1312 N N . LEU A 1 163 ? -3.094 -0.497 10.687 1.00 90.19 163 LEU A N 1
ATOM 1313 C CA . LEU A 1 163 ? -4.495 -0.807 10.989 1.00 90.19 163 LEU A CA 1
ATOM 1314 C C . LEU A 1 163 ? -4.643 -1.449 12.376 1.00 90.19 163 LEU A C 1
ATOM 1316 O O . LEU A 1 163 ? -5.581 -1.133 13.108 1.00 90.19 163 LEU A O 1
ATOM 1320 N N . GLU A 1 164 ? -3.688 -2.287 12.779 1.00 90.31 164 GLU A N 1
ATOM 1321 C CA . GLU A 1 164 ? -3.611 -2.809 14.142 1.00 90.31 164 GLU A CA 1
ATOM 1322 C C . GLU A 1 164 ? -3.369 -1.692 15.172 1.00 90.31 164 GLU A C 1
ATOM 1324 O O . GLU A 1 164 ? -4.079 -1.615 16.179 1.00 90.31 164 GLU A O 1
ATOM 1329 N N . ARG A 1 165 ? -2.421 -0.783 14.907 1.00 87.94 165 ARG A N 1
ATOM 1330 C CA . ARG A 1 165 ? -2.119 0.373 15.769 1.00 87.94 165 ARG A CA 1
ATOM 1331 C C . ARG A 1 165 ? -3.314 1.315 15.920 1.00 87.94 165 ARG A C 1
ATOM 1333 O O . ARG A 1 165 ? -3.539 1.834 17.011 1.00 87.94 165 ARG A O 1
ATOM 1340 N N . LEU A 1 166 ? -4.078 1.517 14.848 1.00 88.38 166 LEU A N 1
ATOM 1341 C CA . LEU A 1 166 ? -5.308 2.314 14.824 1.00 88.38 166 LEU A CA 1
ATOM 1342 C C . LEU A 1 166 ? -6.496 1.605 15.497 1.00 88.38 166 LEU A C 1
ATOM 1344 O O . LEU A 1 166 ? -7.564 2.196 15.645 1.00 88.38 166 LEU A O 1
ATOM 1348 N N . GLY A 1 167 ? -6.330 0.353 15.932 1.00 89.06 167 GLY A N 1
ATOM 1349 C CA . GLY A 1 167 ? -7.367 -0.387 16.644 1.00 89.06 167 GLY A CA 1
ATOM 1350 C C . GLY A 1 167 ? -8.498 -0.875 15.741 1.00 89.06 167 GLY A C 1
ATOM 1351 O O . GLY A 1 167 ? -9.621 -1.050 16.220 1.00 89.06 167 GLY A O 1
ATOM 1352 N N . VAL A 1 168 ? -8.229 -1.090 14.449 1.00 90.56 168 VAL A N 1
ATOM 1353 C CA . VAL A 1 168 ? -9.224 -1.614 13.511 1.00 90.56 168 VAL A CA 1
ATOM 1354 C C . VAL A 1 168 ? -9.516 -3.083 13.856 1.00 90.56 168 VAL A C 1
ATOM 1356 O O . VAL A 1 168 ? -8.593 -3.906 13.886 1.00 90.56 168 VAL A O 1
ATOM 1359 N N . PRO A 1 169 ? -10.784 -3.455 14.118 1.00 89.56 169 PRO A N 1
ATOM 1360 C CA . PRO A 1 169 ? -11.161 -4.845 14.362 1.00 89.56 169 PRO A CA 1
ATOM 1361 C C . PRO A 1 169 ? -10.738 -5.763 13.210 1.00 89.56 169 PRO A C 1
ATOM 1363 O O . PRO A 1 169 ? -10.636 -5.322 12.072 1.00 89.56 169 PRO A O 1
ATOM 1366 N N . LEU A 1 170 ? -10.535 -7.055 13.476 1.00 87.88 170 LEU A N 1
ATOM 1367 C CA . LEU A 1 170 ? -10.062 -8.058 12.497 1.00 87.88 170 LEU A CA 1
ATOM 1368 C C . LEU A 1 170 ? -8.576 -7.964 12.095 1.00 87.88 170 LEU A C 1
ATOM 1370 O O . LEU A 1 170 ? -8.006 -8.944 11.607 1.00 87.88 170 LEU A O 1
ATOM 1374 N N . PHE A 1 171 ? -7.912 -6.840 12.365 1.00 88.69 171 PHE A N 1
ATOM 1375 C CA . PHE A 1 171 ? -6.465 -6.677 12.163 1.00 88.69 171 PHE A CA 1
ATOM 1376 C C . PHE A 1 171 ? -5.640 -6.958 13.425 1.00 88.69 171 PHE A C 1
ATOM 1378 O O . PHE A 1 171 ? -4.429 -7.117 13.335 1.00 88.69 171 PHE A O 1
ATOM 1385 N N . LEU A 1 172 ? -6.296 -7.095 14.580 1.00 85.88 172 LEU A N 1
ATOM 1386 C CA . LEU A 1 172 ? -5.664 -7.345 15.877 1.00 85.88 172 LEU A CA 1
ATOM 1387 C C . LEU A 1 172 ? -5.260 -8.827 16.035 1.00 85.88 172 LEU A C 1
ATOM 1389 O O . LEU A 1 172 ? -6.026 -9.721 15.676 1.00 85.88 172 LEU A O 1
ATOM 1393 N N . GLU A 1 173 ? -4.082 -9.090 16.614 1.00 69.56 173 GLU A N 1
ATOM 1394 C CA . GLU A 1 173 ? -3.376 -10.394 16.661 1.00 69.56 173 GLU A CA 1
ATOM 1395 C C . GLU A 1 173 ? -4.072 -11.567 17.407 1.00 69.56 173 GLU A C 1
ATOM 1397 O O . GLU A 1 173 ? -3.455 -12.605 17.635 1.00 69.56 173 GLU A O 1
ATOM 1402 N N . ARG A 1 174 ? -5.348 -11.473 17.806 1.00 65.62 174 ARG A N 1
ATOM 1403 C CA . ARG A 1 174 ? -6.005 -12.471 18.685 1.00 65.62 174 ARG A CA 1
ATOM 1404 C C . ARG A 1 174 ? -7.345 -12.987 18.170 1.00 65.62 174 ARG A C 1
ATOM 1406 O O . ARG A 1 174 ? -8.350 -12.894 18.869 1.00 65.62 174 ARG A O 1
ATOM 1413 N N . LEU A 1 175 ? -7.372 -13.526 16.956 1.00 74.38 175 LEU A N 1
ATOM 1414 C CA . LEU A 1 175 ? -8.608 -14.041 16.367 1.00 74.38 175 LEU A CA 1
ATOM 1415 C C . LEU A 1 175 ? -8.467 -15.512 15.989 1.00 74.38 175 LEU A C 1
ATOM 1417 O O . LEU A 1 175 ? -7.667 -15.868 15.131 1.00 74.38 175 LEU A O 1
ATOM 1421 N N . GLU A 1 176 ? -9.279 -16.355 16.623 1.00 77.69 176 GLU A N 1
ATOM 1422 C CA . GLU A 1 176 ? -9.434 -17.775 16.289 1.00 77.69 176 GLU A CA 1
ATOM 1423 C C . GLU A 1 176 ? -10.378 -17.923 15.084 1.00 77.69 176 GLU A C 1
ATOM 1425 O O . GLU A 1 176 ? -11.499 -18.415 15.191 1.00 77.69 176 GLU A O 1
ATOM 1430 N N . ILE A 1 177 ? -9.949 -17.412 13.930 1.00 81.25 177 ILE A N 1
ATOM 1431 C CA . ILE A 1 177 ? -10.688 -17.463 12.663 1.00 81.25 177 ILE A CA 1
ATOM 1432 C C . ILE A 1 177 ? -9.783 -18.122 11.624 1.00 81.25 177 ILE A C 1
ATOM 1434 O O . ILE A 1 177 ? -8.577 -17.879 11.604 1.00 81.25 177 ILE A O 1
ATOM 1438 N N . GLU A 1 178 ? -10.360 -18.948 10.753 1.00 87.94 178 GLU A N 1
ATOM 1439 C CA . GLU A 1 178 ? -9.642 -19.523 9.616 1.00 87.94 178 GLU A CA 1
ATOM 1440 C C . GLU A 1 178 ? -9.000 -18.421 8.760 1.00 87.94 178 GLU A C 1
ATOM 1442 O O . GLU A 1 178 ? -9.658 -17.448 8.388 1.00 87.94 178 GLU A O 1
ATOM 1447 N N . GLU A 1 179 ? -7.718 -18.579 8.427 1.00 85.19 179 GLU A N 1
ATOM 1448 C CA . GLU A 1 179 ? -6.911 -17.536 7.782 1.00 85.19 179 GLU A CA 1
ATOM 1449 C C . GLU A 1 179 ? -7.503 -17.060 6.446 1.00 85.19 179 GLU A C 1
ATOM 1451 O O . GLU A 1 179 ? -7.500 -15.864 6.159 1.00 85.19 179 GLU A O 1
ATOM 1456 N N . VAL A 1 180 ? -8.069 -17.976 5.653 1.00 87.94 180 VAL A N 1
ATOM 1457 C CA . VAL A 1 180 ? -8.720 -17.652 4.371 1.00 87.94 180 VAL A CA 1
ATOM 1458 C C . VAL A 1 180 ? -9.904 -16.712 4.596 1.00 87.94 180 VAL A C 1
ATOM 1460 O O . VAL A 1 180 ? -9.955 -15.623 4.027 1.00 87.94 180 VAL A O 1
ATOM 1463 N N . THR A 1 181 ? -10.804 -17.092 5.502 1.00 88.06 181 THR A N 1
ATOM 1464 C CA . THR A 1 181 ? -11.982 -16.300 5.872 1.00 88.06 181 THR A CA 1
ATOM 1465 C C . THR A 1 181 ? -11.585 -14.952 6.478 1.00 88.06 181 THR A C 1
ATOM 1467 O O . THR A 1 181 ? -12.174 -13.918 6.163 1.00 88.06 181 THR A O 1
ATOM 1470 N N . LEU A 1 182 ? -10.548 -14.933 7.320 1.00 88.69 182 LEU A N 1
ATOM 1471 C CA . LEU A 1 182 ? -10.033 -13.710 7.925 1.00 88.69 182 LEU A CA 1
ATOM 1472 C C . LEU A 1 182 ? -9.481 -12.742 6.871 1.00 88.69 182 LEU A C 1
ATOM 1474 O O . LEU A 1 182 ? -9.731 -11.541 6.959 1.00 88.69 182 LEU A O 1
ATOM 1478 N N . ASN A 1 183 ? -8.764 -13.248 5.868 1.00 88.62 183 ASN A N 1
ATOM 1479 C CA . ASN A 1 183 ? -8.230 -12.431 4.780 1.00 88.62 183 ASN A CA 1
ATOM 1480 C C . ASN A 1 183 ? -9.345 -11.839 3.909 1.00 88.62 183 ASN A C 1
ATOM 1482 O O . ASN A 1 183 ? -9.285 -10.656 3.575 1.00 88.62 183 ASN A O 1
ATOM 1486 N N . GLU A 1 184 ? -10.395 -12.606 3.608 1.00 91.44 184 GLU A N 1
ATOM 1487 C CA . GLU A 1 184 ? -11.578 -12.084 2.911 1.00 91.44 184 GLU A CA 1
ATOM 1488 C C . GLU A 1 184 ? -12.269 -10.973 3.710 1.00 91.44 184 GLU A C 1
ATOM 1490 O O . GLU A 1 184 ? -12.669 -9.946 3.160 1.00 91.44 184 GLU A O 1
ATOM 1495 N N . TRP A 1 185 ? -12.403 -11.149 5.024 1.00 92.75 185 TRP A N 1
ATOM 1496 C CA . TRP A 1 185 ? -13.029 -10.142 5.877 1.00 92.75 185 TRP A CA 1
ATOM 1497 C C . TRP A 1 185 ? -12.175 -8.889 6.011 1.00 92.75 185 TRP A C 1
ATOM 1499 O O . TRP A 1 185 ? -12.712 -7.786 5.970 1.00 92.75 185 TRP A O 1
ATOM 1509 N N . ARG A 1 186 ? -10.854 -9.041 6.121 1.00 92.06 186 ARG A N 1
ATOM 1510 C CA . ARG A 1 186 ? -9.915 -7.916 6.099 1.00 92.06 186 ARG A CA 1
ATOM 1511 C C . ARG A 1 186 ? -10.020 -7.130 4.799 1.00 92.06 186 ARG A C 1
ATOM 1513 O O . ARG A 1 186 ? -10.072 -5.910 4.865 1.00 92.06 186 ARG A O 1
ATOM 1520 N N . ALA A 1 187 ? -10.119 -7.804 3.651 1.00 91.75 187 ALA A N 1
ATOM 1521 C CA . ALA A 1 187 ? -10.301 -7.138 2.362 1.00 91.75 187 ALA A CA 1
ATOM 1522 C C . ALA A 1 187 ? -11.586 -6.293 2.335 1.00 91.75 187 ALA A C 1
ATOM 1524 O O . ALA A 1 187 ? -11.534 -5.116 1.996 1.00 91.75 187 ALA A O 1
ATOM 1525 N N . ARG A 1 188 ? -12.712 -6.851 2.797 1.00 93.00 188 ARG A N 1
ATOM 1526 C CA . ARG A 1 188 ? -13.985 -6.113 2.898 1.00 93.00 188 ARG A CA 1
ATOM 1527 C C . ARG A 1 188 ? -13.941 -4.950 3.887 1.00 93.00 188 ARG A C 1
ATOM 1529 O O . ARG A 1 188 ? -14.628 -3.955 3.698 1.00 93.00 188 ARG A O 1
ATOM 1536 N N . VAL A 1 189 ? -13.173 -5.077 4.969 1.00 92.44 189 VAL A N 1
ATOM 1537 C CA . VAL A 1 189 ? -12.968 -3.963 5.902 1.00 92.44 189 VAL A CA 1
ATOM 1538 C C . VAL A 1 189 ? -12.151 -2.855 5.246 1.00 92.44 189 VAL A C 1
ATOM 1540 O O . VAL A 1 189 ? -12.494 -1.695 5.427 1.00 92.44 189 VAL A O 1
ATOM 1543 N N . VAL A 1 190 ? -11.101 -3.184 4.490 1.00 91.75 190 VAL A N 1
ATOM 1544 C CA . VAL A 1 190 ? -10.315 -2.175 3.760 1.00 91.75 190 VAL A CA 1
ATOM 1545 C C . VAL A 1 190 ? -11.185 -1.438 2.745 1.00 91.75 190 VAL A C 1
ATOM 1547 O O . VAL A 1 190 ? -11.156 -0.216 2.744 1.00 91.75 190 VAL A O 1
ATOM 1550 N N . GLU A 1 191 ? -12.017 -2.150 1.983 1.00 92.56 191 GLU A N 1
ATOM 1551 C CA . GLU A 1 191 ? -12.988 -1.550 1.051 1.00 92.56 191 GLU A CA 1
ATOM 1552 C C . GLU A 1 191 ? -13.907 -0.544 1.766 1.00 92.56 191 GLU A C 1
ATOM 1554 O O . GLU A 1 191 ? -13.995 0.614 1.375 1.00 92.56 191 GLU A O 1
ATOM 1559 N N . LEU A 1 192 ? -14.481 -0.928 2.913 1.00 92.38 192 LEU A N 1
ATOM 1560 C CA . LEU A 1 192 ? -15.281 -0.010 3.731 1.00 92.38 192 LEU A CA 1
ATOM 1561 C C . LEU A 1 192 ? -14.482 1.219 4.206 1.00 92.38 192 LEU A C 1
ATOM 1563 O O . LEU A 1 192 ? -15.029 2.315 4.305 1.00 92.38 192 LEU A O 1
ATOM 1567 N N . LEU A 1 193 ? -13.210 1.046 4.574 1.00 91.69 193 LEU A N 1
ATOM 1568 C CA . LEU A 1 193 ? -12.359 2.156 5.010 1.00 91.69 193 LEU A CA 1
ATOM 1569 C C . LEU A 1 193 ? -12.030 3.114 3.861 1.00 91.69 193 LEU A C 1
ATOM 1571 O O . LEU A 1 193 ? -11.908 4.316 4.104 1.00 91.69 193 LEU A O 1
ATOM 1575 N N . GLU A 1 194 ? -11.893 2.596 2.642 1.00 89.25 194 GLU A N 1
ATOM 1576 C CA . GLU A 1 194 ? -11.723 3.395 1.430 1.00 89.25 194 GLU A CA 1
ATOM 1577 C C . GLU A 1 194 ? -12.985 4.215 1.146 1.00 89.25 194 GLU A C 1
ATOM 1579 O O . GLU A 1 194 ? -12.878 5.440 1.066 1.00 89.25 194 GLU A O 1
ATOM 1584 N N . ASP A 1 195 ? -14.166 3.588 1.145 1.00 91.25 195 ASP A N 1
ATOM 1585 C CA . ASP A 1 195 ? -15.460 4.262 0.942 1.00 91.25 195 ASP A CA 1
ATOM 1586 C C . ASP A 1 195 ? -15.669 5.408 1.948 1.00 91.25 195 ASP A C 1
ATOM 1588 O O . ASP A 1 195 ? -15.981 6.545 1.587 1.00 91.25 195 ASP A O 1
ATOM 1592 N N . LEU A 1 196 ? -15.408 5.147 3.234 1.00 88.25 196 LEU A N 1
ATOM 1593 C CA . LEU A 1 196 ? -15.530 6.156 4.294 1.00 88.25 196 LEU A CA 1
ATOM 1594 C C . LEU A 1 196 ? -14.573 7.340 4.111 1.00 88.25 196 LEU A C 1
ATOM 1596 O O . LEU A 1 196 ? -14.833 8.431 4.621 1.00 88.25 196 LEU A O 1
ATOM 1600 N N . CYS A 1 197 ? -13.453 7.142 3.418 1.00 83.19 197 CYS A N 1
ATOM 1601 C CA . CYS A 1 197 ? -12.519 8.220 3.125 1.00 83.19 197 CYS A CA 1
ATOM 1602 C C . CYS A 1 197 ? -12.948 9.076 1.930 1.00 83.19 197 CYS A C 1
ATOM 1604 O O . CYS A 1 197 ? -12.468 10.210 1.847 1.00 83.19 197 CYS A O 1
ATOM 1606 N N . GLU A 1 198 ? -13.802 8.564 1.038 1.00 82.62 198 GLU A N 1
ATOM 1607 C CA . GLU A 1 198 ? -14.329 9.279 -0.132 1.00 82.62 198 GLU A CA 1
ATOM 1608 C C . GLU A 1 198 ? -15.543 10.160 0.198 1.00 82.62 198 GLU A C 1
ATOM 1610 O O . GLU A 1 198 ? -15.738 11.194 -0.440 1.00 82.62 198 GLU A O 1
ATOM 1615 N N . GLU A 1 199 ? -16.332 9.793 1.211 1.00 65.12 199 GLU A N 1
ATOM 1616 C CA . GLU A 1 199 ? -17.578 10.491 1.572 1.00 65.12 199 GLU A CA 1
ATOM 1617 C C . GLU A 1 199 ? -17.400 11.760 2.437 1.00 65.12 199 GLU A C 1
ATOM 1619 O O . GLU A 1 199 ? -18.370 12.496 2.639 1.00 65.12 199 GLU A O 1
ATOM 1624 N N . GLY A 1 200 ? -16.196 12.035 2.960 1.00 53.84 200 GLY A N 1
ATOM 1625 C CA . GLY A 1 200 ? -15.922 13.143 3.899 1.00 53.84 200 GLY A CA 1
ATOM 1626 C C . GLY A 1 200 ? -14.970 14.207 3.376 1.00 53.84 200 GLY A C 1
ATOM 1627 O O . GLY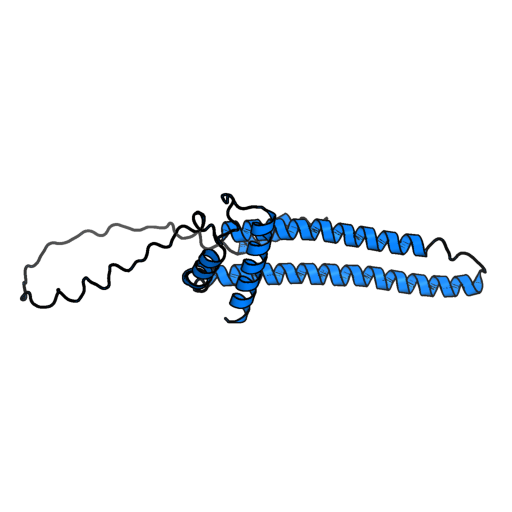 A 1 200 ? -15.182 15.392 3.702 1.00 53.84 200 GLY A O 1
#

Foldseek 3Di:
DPDPVVVVCVVVVVLDPPVPPPDDDDDDDDDDDDDDDDDDDDDPPPPVVVPPPPPPLPQLLVDQDLVVLLCSCVPPVLPDPSSLVVLVVLVVVVVVVVVVLVVVLVVLVVVLVVVVVVVVVVCVVPPDDPDPVVVVSVVVSVVSVVVVVVVVVVSVVVVLVVCCVSSRHLSDPDHPDDPVVSVVSVVVVSVSSVVSSVVD

InterPro domains:
  IPR018858 Protein of unknown function DUF2458 [PF10454] (59-172)

Organism: NCBI:txid1250544

pLDDT: mean 76.02, std 17.99, range [36.19, 95.44]